Protein AF-A0A8H3CU73-F1 (afdb_monomer_lite)

Secondary structure (DSSP, 8-state):
-PPPPTTHHHHHHTT--TT--TT---HHHHHHHHHHHTS----TTTGGGSHHHHHHHHS---HHHHHHHHHHHHHHHHHHHHHHHHHHHHHHHHHHHHHHHHTTSS-GGGGG-TTTT--BBTTB----TTS-HHHHHHTBTT--EEE--S-TTS---EE-TT-SS-SSSGGG-TT-GGGS--GGGEEE-HHHHHHHHHHHHHTT-TTBBHHHHHHT-S-EEETT-SS--EE-HHHHHHHHHHHHHHHHHHHHH-GGG--S-------TT-TT--SS---SEEEPPHHHHHHHHHHHHH---PEE-HHHHHTT---EESSHHHHHHHHHH-

pLDDT: mean 82.01, std 14.04, range [36.78, 97.69]

Foldseek 3Di:
DQPQQLCQVVCVLLVHHLPDDPPDPDPLSVLSNVQSQLQDFAAPVGVCPPVLNVVVVVDPDDPVVVVVSCVVCVVVRVVVRVVVSVVLLCLQVVVVVVVCCVVVVDPPVCVPPVVQLQADAPNHRPPSVSHDSSNLNQQFQLQKKWFDDPDPPDPGDIDGPPNQQRSPPPPPDDDDPSRHRDSVRIDGPVLLSLLSQLQCVLAVNPNYGLSNQQSLPFFKWFLLDPLTGTDGSSRLSVVLVVLVVLLVVCVVVCVVVPDPPPDDFDRSQDSPDDPPVGGRMDGHDPVVNVVSVVVVVVDQPWDWDSVCVRRSNIDTDSDPVVVVVVVVVD

Sequence (330 aa):
MIKAHPLASLVEALGFNPELRGTDSNEVSQHVVKFLENCPFPDVQTVPKWPWIADTIETEVTLQEIDNLFCANLVDIDDRAFHWRCDIEKQLLIPILSERTQSNELDPDDLNSEVIFKLTVKGSAPPLKTIGPLTRFLLRADTIFRQIREDPKINEEFVYYPYLTSTFGSYYWVDDELLKVTPSSYHRHELAEKVSRALLKGIEMVGASHLELAVMGDVFVCGRCRLQKVKSWQGMVQHYLDEIRSWSVSLLVYPRFKTLHPTGYYNAHSITCSIDNSPLTRVATDQEVTEMNMESVQLDNPISCIPCKNYARMYVSTNMEAMECHLERA

Organism: NCBI:txid456999

Structure (mmCIF, N/CA/C/O backbone):
data_AF-A0A8H3CU73-F1
#
_entry.id   AF-A0A8H3CU73-F1
#
loop_
_atom_site.group_PDB
_atom_site.id
_atom_site.type_symbol
_atom_site.label_atom_id
_atom_site.label_alt_id
_atom_site.label_comp_id
_atom_site.label_asym_id
_atom_site.label_entity_id
_atom_site.label_seq_id
_atom_site.pdbx_PDB_ins_code
_atom_site.Cartn_x
_atom_site.Cartn_y
_atom_site.Cartn_z
_atom_site.occupancy
_atom_site.B_iso_or_equiv
_atom_site.auth_seq_id
_atom_site.auth_comp_id
_atom_site.auth_asym_id
_atom_site.auth_atom_id
_atom_site.pdbx_PDB_model_num
ATOM 1 N N . MET A 1 1 ? -26.665 -4.804 15.199 1.00 36.78 1 MET A N 1
ATOM 2 C CA . MET A 1 1 ? -26.373 -4.885 13.753 1.00 36.78 1 MET A CA 1
ATOM 3 C C . MET A 1 1 ? -24.962 -4.351 13.598 1.00 36.78 1 MET A C 1
ATOM 5 O O . MET A 1 1 ? -24.776 -3.159 13.789 1.00 36.78 1 MET A O 1
ATOM 9 N N . ILE A 1 2 ? -23.970 -5.231 13.442 1.00 41.66 2 ILE A N 1
ATOM 10 C CA . ILE A 1 2 ? -22.565 -4.820 13.294 1.00 41.66 2 ILE A CA 1
ATOM 11 C C . ILE A 1 2 ? -22.509 -3.948 12.036 1.00 41.66 2 ILE A C 1
ATOM 13 O O . ILE A 1 2 ? -22.977 -4.381 10.981 1.00 41.66 2 ILE A O 1
ATOM 17 N N . LYS A 1 3 ? -22.055 -2.695 12.153 1.00 56.28 3 LYS A N 1
ATOM 18 C CA . LYS A 1 3 ? -21.837 -1.859 10.967 1.00 56.28 3 LYS A CA 1
ATOM 19 C C . LYS A 1 3 ? -20.858 -2.581 10.044 1.00 56.28 3 LYS A C 1
ATOM 21 O O . LYS A 1 3 ? -19.914 -3.213 10.511 1.00 56.28 3 LYS A O 1
ATOM 26 N N . ALA A 1 4 ? -21.089 -2.472 8.738 1.00 75.44 4 ALA A N 1
ATOM 27 C CA . ALA A 1 4 ? -20.158 -2.972 7.737 1.00 75.44 4 ALA A CA 1
ATOM 28 C C . ALA A 1 4 ? -18.739 -2.461 8.040 1.00 75.44 4 ALA A C 1
ATOM 30 O O . ALA A 1 4 ? -18.561 -1.301 8.424 1.00 75.44 4 ALA A O 1
ATOM 31 N N . HIS A 1 5 ? -17.749 -3.341 7.890 1.00 86.75 5 HIS A N 1
ATOM 32 C CA . HIS A 1 5 ? -16.342 -3.041 8.128 1.00 86.75 5 HIS A CA 1
ATOM 33 C C . HIS A 1 5 ? -15.931 -1.710 7.450 1.00 86.75 5 HIS A C 1
ATOM 35 O O . HIS A 1 5 ? -16.362 -1.459 6.322 1.00 86.75 5 HIS A O 1
ATOM 41 N N . PRO A 1 6 ? -15.078 -0.857 8.060 1.00 88.06 6 PRO A N 1
ATOM 42 C CA . PRO A 1 6 ? -14.747 0.474 7.521 1.00 88.06 6 PRO A CA 1
ATOM 43 C C . PRO A 1 6 ? -14.219 0.458 6.081 1.00 88.06 6 PRO A C 1
ATOM 45 O O . PRO A 1 6 ? -14.417 1.401 5.319 1.00 88.06 6 PRO A O 1
ATOM 48 N N . LEU A 1 7 ? -13.557 -0.638 5.708 1.00 91.31 7 LEU A N 1
ATOM 49 C CA . LEU A 1 7 ? -12.980 -0.860 4.382 1.00 91.31 7 LEU A CA 1
ATOM 50 C C . LEU A 1 7 ? -13.821 -1.798 3.492 1.00 91.31 7 LEU A C 1
ATOM 52 O O . LEU A 1 7 ? -13.379 -2.148 2.398 1.00 91.31 7 LEU A O 1
ATOM 56 N N . ALA A 1 8 ? -15.023 -2.199 3.927 1.00 90.12 8 ALA A N 1
ATOM 57 C CA . ALA A 1 8 ? -15.887 -3.141 3.205 1.00 90.12 8 ALA A CA 1
ATOM 58 C C . ALA A 1 8 ? -16.187 -2.678 1.776 1.00 90.12 8 ALA A C 1
ATOM 60 O O . ALA A 1 8 ? -16.057 -3.462 0.843 1.00 90.12 8 ALA A O 1
ATOM 61 N N . SER A 1 9 ? -16.485 -1.391 1.576 1.00 90.56 9 SER A N 1
ATOM 62 C CA . SER A 1 9 ? -16.839 -0.876 0.248 1.00 90.56 9 SER A CA 1
ATOM 63 C C . SER A 1 9 ? -15.711 -1.008 -0.781 1.00 90.56 9 SER A C 1
ATOM 65 O O . SER A 1 9 ? -15.982 -1.068 -1.976 1.00 90.56 9 SER A O 1
ATOM 67 N N . LEU A 1 10 ? -14.440 -1.017 -0.348 1.00 92.06 10 LEU A N 1
ATOM 68 C CA . LEU A 1 10 ? -13.308 -1.263 -1.250 1.00 92.06 10 LEU A CA 1
ATOM 69 C C . LEU A 1 10 ? -13.265 -2.738 -1.669 1.00 92.06 10 LEU A C 1
ATOM 71 O O . LEU A 1 10 ? -13.098 -3.041 -2.847 1.00 92.06 10 LEU A O 1
ATOM 75 N N . VAL A 1 11 ? -13.447 -3.643 -0.708 1.00 91.88 11 VAL A N 1
ATOM 76 C CA . VAL A 1 11 ? -13.482 -5.093 -0.938 1.00 91.88 11 VAL A CA 1
ATOM 77 C C . VAL A 1 11 ? -14.652 -5.476 -1.852 1.00 91.88 11 VAL A C 1
ATOM 79 O O . VAL A 1 11 ? -14.464 -6.195 -2.833 1.00 91.88 11 VAL A O 1
ATOM 82 N N . GLU A 1 12 ? -15.830 -4.905 -1.607 1.00 91.19 12 GLU A N 1
ATOM 83 C CA . GLU A 1 12 ? -17.014 -5.059 -2.458 1.00 91.19 12 GLU A CA 1
ATOM 84 C C . GLU A 1 12 ? -16.775 -4.520 -3.874 1.00 91.19 12 GLU A C 1
ATOM 86 O O . GLU A 1 12 ? -17.123 -5.180 -4.853 1.00 91.19 12 GLU A O 1
ATOM 91 N N . ALA A 1 13 ? -16.129 -3.355 -4.015 1.00 90.94 13 ALA A N 1
ATOM 92 C CA . ALA A 1 13 ? -15.785 -2.797 -5.325 1.00 90.94 13 ALA A CA 1
ATOM 93 C C . ALA A 1 13 ? -14.803 -3.690 -6.109 1.00 90.94 13 ALA A C 1
ATOM 95 O O . ALA A 1 13 ? -14.848 -3.750 -7.342 1.00 90.94 13 ALA A O 1
ATOM 96 N N . LEU A 1 14 ? -13.947 -4.431 -5.404 1.00 90.94 14 LEU A N 1
ATOM 97 C CA . LEU A 1 14 ? -13.082 -5.454 -5.990 1.00 90.94 14 LEU A CA 1
ATOM 98 C C . LEU A 1 14 ? -13.831 -6.756 -6.329 1.00 90.94 14 LEU A C 1
ATOM 100 O O . LEU A 1 14 ? -13.301 -7.581 -7.072 1.00 90.94 14 LEU A O 1
ATOM 104 N N . GLY A 1 15 ? -15.093 -6.897 -5.919 1.00 90.50 15 GLY A N 1
ATOM 105 C CA . GLY A 1 15 ? -15.945 -8.056 -6.196 1.00 90.50 15 GLY A CA 1
ATOM 106 C C . GLY A 1 15 ? -15.822 -9.181 -5.169 1.00 90.50 15 GLY A C 1
ATOM 107 O O . GLY A 1 15 ? -16.233 -10.302 -5.458 1.00 90.50 15 GLY A O 1
ATOM 108 N N . PHE A 1 16 ? -15.257 -8.901 -3.995 1.00 89.62 16 PHE A N 1
ATOM 109 C CA . PHE A 1 16 ? -15.131 -9.863 -2.902 1.00 89.62 16 PHE A CA 1
ATOM 110 C C . PHE A 1 16 ? -16.219 -9.647 -1.849 1.00 89.62 16 PHE A C 1
ATOM 112 O O . PHE A 1 16 ? -16.754 -8.548 -1.698 1.00 89.62 16 PHE A O 1
ATOM 119 N N . ASN A 1 17 ? -16.529 -10.702 -1.093 1.00 85.12 17 ASN A N 1
ATOM 120 C CA . ASN A 1 17 ? -17.424 -10.609 0.054 1.00 85.12 17 ASN A CA 1
ATOM 121 C C . ASN A 1 17 ? -16.646 -10.055 1.273 1.00 85.12 17 ASN A C 1
ATOM 123 O O . ASN A 1 17 ? -15.627 -10.633 1.647 1.00 85.12 17 ASN A O 1
ATOM 127 N N . PRO A 1 18 ? -17.082 -8.962 1.921 1.00 77.50 18 PRO A N 1
ATOM 128 C CA . PRO A 1 18 ? -16.419 -8.448 3.122 1.00 77.50 18 PRO A CA 1
ATOM 129 C C . PRO A 1 18 ? -16.562 -9.366 4.350 1.00 77.50 18 PRO A C 1
ATOM 131 O O . PRO A 1 18 ? -15.846 -9.177 5.327 1.00 77.50 18 PRO A O 1
ATOM 134 N N . GLU A 1 19 ? -17.455 -10.359 4.314 1.00 79.56 19 GLU A N 1
ATOM 135 C CA . GLU A 1 19 ? -17.648 -11.358 5.377 1.00 79.56 19 GLU A CA 1
ATOM 136 C C . GLU A 1 19 ? -16.780 -12.621 5.201 1.00 79.56 19 GLU A C 1
ATOM 138 O O . GLU A 1 19 ? -16.999 -13.625 5.887 1.00 79.56 19 GLU A O 1
ATOM 143 N N . LEU A 1 20 ? -15.812 -12.602 4.275 1.00 76.69 20 LEU A N 1
ATOM 144 C CA . LEU A 1 20 ? -14.866 -13.703 4.080 1.00 76.69 20 LEU A CA 1
ATOM 145 C C . LEU A 1 20 ? -14.160 -14.053 5.398 1.00 76.69 20 LEU A C 1
ATOM 147 O O . LEU A 1 20 ? -13.646 -13.184 6.101 1.00 76.69 20 LEU A O 1
ATOM 151 N N . ARG A 1 21 ? -14.120 -15.348 5.722 1.00 70.12 21 ARG A N 1
ATOM 152 C CA . ARG A 1 21 ? -13.393 -15.885 6.880 1.00 70.12 21 ARG A CA 1
ATOM 153 C C . ARG A 1 21 ? -12.146 -16.620 6.403 1.00 70.12 21 ARG A C 1
ATOM 155 O O . ARG A 1 21 ? -12.151 -17.202 5.322 1.00 70.12 21 ARG A O 1
ATOM 162 N N . GLY A 1 22 ? -11.103 -16.656 7.234 1.00 61.97 22 GLY A N 1
ATOM 163 C CA . GLY A 1 22 ? -9.791 -17.250 6.924 1.00 61.97 22 GLY A CA 1
ATOM 164 C C . GLY A 1 22 ? -9.758 -18.758 6.618 1.00 61.97 22 GLY A C 1
ATOM 165 O O . GLY A 1 22 ? -8.681 -19.339 6.573 1.00 61.97 22 GLY A O 1
ATOM 166 N N . THR A 1 23 ? -10.904 -19.414 6.421 1.00 62.00 23 THR A N 1
ATOM 167 C CA . THR A 1 23 ? -10.996 -20.819 5.992 1.00 62.00 23 THR A CA 1
ATOM 168 C C . THR A 1 23 ? -10.912 -21.000 4.475 1.00 62.00 23 THR A C 1
ATOM 170 O O . THR A 1 23 ? -10.800 -22.133 4.012 1.00 62.00 23 THR A O 1
ATOM 173 N N . ASP A 1 24 ? -10.965 -19.916 3.698 1.00 60.94 24 ASP A N 1
ATOM 174 C CA . ASP A 1 24 ? -10.839 -19.980 2.243 1.00 60.94 24 ASP A CA 1
ATOM 175 C C . ASP A 1 24 ? -9.389 -20.256 1.821 1.00 60.94 24 ASP A C 1
ATOM 177 O O . ASP A 1 24 ? -8.457 -19.539 2.184 1.00 60.94 24 ASP A O 1
ATOM 181 N N . SER A 1 25 ? -9.194 -21.303 1.016 1.00 62.97 25 SER A N 1
ATOM 182 C CA . SER A 1 25 ? -7.866 -21.778 0.604 1.00 62.97 25 SER A CA 1
ATOM 183 C C . SER A 1 25 ? -7.237 -20.988 -0.550 1.00 62.97 25 SER A C 1
ATOM 185 O O . SER A 1 25 ? -6.127 -21.313 -0.960 1.00 62.97 25 SER A O 1
ATOM 187 N N . ASN A 1 26 ? -7.936 -20.006 -1.126 1.00 82.88 26 ASN A N 1
ATOM 188 C CA . ASN A 1 26 ? -7.417 -19.211 -2.239 1.00 82.88 26 ASN A CA 1
ATOM 189 C C . ASN A 1 26 ? -6.528 -18.071 -1.713 1.00 82.88 26 ASN A C 1
ATOM 191 O O . ASN A 1 26 ? -6.987 -17.262 -0.906 1.00 82.88 26 ASN A O 1
ATOM 195 N N . GLU A 1 27 ? -5.293 -17.969 -2.209 1.00 82.62 27 GLU A N 1
ATOM 196 C CA . GLU A 1 27 ? -4.331 -16.905 -1.873 1.00 82.62 27 GLU A CA 1
ATOM 197 C C . GLU A 1 27 ? -4.932 -15.499 -2.037 1.00 82.62 27 GLU A C 1
ATOM 199 O O . GLU A 1 27 ? -4.732 -14.618 -1.201 1.00 82.62 27 GLU A O 1
ATOM 204 N N . VAL A 1 28 ? -5.763 -15.299 -3.065 1.00 84.81 28 VAL A N 1
ATOM 205 C CA . VAL A 1 28 ? -6.439 -14.016 -3.308 1.00 84.81 28 VAL A CA 1
ATOM 206 C C . VAL A 1 28 ? -7.397 -13.658 -2.166 1.00 84.81 28 VAL A C 1
ATOM 208 O O . VAL A 1 28 ? -7.407 -12.520 -1.690 1.00 84.81 28 VAL A O 1
ATOM 211 N N . SER A 1 29 ? -8.171 -14.631 -1.675 1.00 85.38 29 SER A N 1
ATOM 212 C CA . SER A 1 29 ? -9.059 -14.435 -0.523 1.00 85.38 29 SER A CA 1
ATOM 213 C C . SER A 1 29 ? -8.262 -14.151 0.750 1.00 85.38 29 SER A C 1
ATOM 215 O O . SER A 1 29 ? -8.688 -13.333 1.562 1.00 85.38 29 SER A O 1
ATOM 217 N N . GLN A 1 30 ? -7.082 -14.757 0.912 1.00 86.31 30 GLN A N 1
ATOM 218 C CA . GLN A 1 30 ? -6.214 -14.506 2.066 1.00 86.31 30 GLN A CA 1
ATOM 219 C C . GLN A 1 30 ? -5.690 -13.069 2.096 1.00 86.31 30 GLN A C 1
ATOM 221 O O . GLN A 1 30 ? -5.653 -12.468 3.168 1.00 86.31 30 GLN A O 1
ATOM 226 N N . HIS A 1 31 ? -5.347 -12.480 0.945 1.00 88.50 31 HIS A N 1
ATOM 227 C CA . HIS A 1 31 ? -4.983 -11.060 0.881 1.00 88.50 31 HIS A CA 1
ATOM 228 C C . HIS A 1 31 ? -6.123 -10.152 1.349 1.00 88.50 31 HIS A C 1
ATOM 230 O O . HIS A 1 31 ? -5.883 -9.208 2.099 1.00 88.50 31 HIS A O 1
ATOM 236 N N . VAL A 1 32 ? -7.362 -10.455 0.954 1.00 90.69 32 VAL A N 1
ATOM 237 C CA . VAL A 1 32 ? -8.552 -9.697 1.368 1.00 90.69 32 VAL A CA 1
ATOM 238 C C . VAL A 1 32 ? -8.827 -9.855 2.864 1.00 90.69 32 VAL A C 1
ATOM 240 O O . VAL A 1 32 ? -9.038 -8.857 3.549 1.00 90.69 32 VAL A O 1
ATOM 243 N N . VAL A 1 33 ? -8.785 -11.085 3.383 1.00 88.00 33 VAL A N 1
ATOM 244 C CA . VAL A 1 33 ? -8.978 -11.359 4.816 1.00 88.00 33 VAL A CA 1
ATOM 245 C C . VAL A 1 33 ? -7.913 -10.636 5.633 1.00 88.00 33 VAL A C 1
ATOM 247 O O . VAL A 1 33 ? -8.252 -9.847 6.511 1.00 88.00 33 VAL A O 1
ATOM 250 N N . LYS A 1 34 ? -6.633 -10.795 5.274 1.00 88.31 34 LYS A N 1
ATOM 251 C CA . LYS A 1 34 ? -5.521 -10.119 5.949 1.00 88.31 34 LYS A CA 1
ATOM 252 C C . LYS A 1 34 ? -5.681 -8.599 5.901 1.00 88.31 34 LYS A C 1
ATOM 254 O O . LYS A 1 34 ? -5.426 -7.929 6.896 1.00 88.31 34 LYS A O 1
ATOM 259 N N . PHE A 1 35 ? -6.110 -8.039 4.773 1.00 90.62 35 PHE A N 1
ATOM 260 C CA . PHE A 1 35 ? -6.360 -6.605 4.637 1.00 90.62 35 PHE A CA 1
ATOM 261 C C . PHE A 1 35 ? -7.442 -6.098 5.600 1.00 90.62 35 PHE A C 1
ATOM 263 O O . PHE A 1 35 ? -7.262 -5.054 6.227 1.00 90.62 35 PHE A O 1
ATOM 270 N N . LEU A 1 36 ? -8.551 -6.832 5.730 1.00 89.12 36 LEU A N 1
ATOM 271 C CA . LEU A 1 36 ? -9.634 -6.494 6.656 1.00 89.12 36 LEU A CA 1
ATOM 272 C C . LEU A 1 36 ? -9.180 -6.643 8.116 1.00 89.12 36 LEU A C 1
ATOM 274 O O . LEU A 1 36 ? -9.365 -5.728 8.910 1.00 89.12 36 LEU A O 1
ATOM 278 N N . GLU A 1 37 ? -8.502 -7.741 8.452 1.00 85.38 37 GLU A N 1
ATOM 279 C CA . GLU A 1 37 ? -7.975 -8.001 9.802 1.00 85.38 37 GLU A CA 1
ATOM 280 C C . GLU A 1 37 ? -6.940 -6.965 10.257 1.00 85.38 37 GLU A C 1
ATOM 282 O O . GLU A 1 37 ? -6.823 -6.689 11.448 1.00 85.38 37 GLU A O 1
ATOM 287 N N . ASN A 1 38 ? -6.200 -6.368 9.319 1.00 85.31 38 ASN A N 1
ATOM 288 C CA . ASN A 1 38 ? -5.216 -5.331 9.622 1.00 85.31 38 ASN A CA 1
ATOM 289 C C . ASN A 1 38 ? -5.822 -3.922 9.684 1.00 85.31 38 ASN A C 1
ATOM 291 O O . ASN A 1 38 ? -5.079 -2.968 9.886 1.00 85.31 38 ASN A O 1
ATOM 295 N N . CYS A 1 39 ? -7.140 -3.748 9.524 1.00 85.75 39 CYS A N 1
ATOM 296 C CA . CYS A 1 39 ? -7.755 -2.436 9.714 1.00 85.75 39 CYS A CA 1
ATOM 297 C C . CYS A 1 39 ? -7.437 -1.911 11.127 1.00 85.75 39 CYS A C 1
ATOM 299 O O . CYS A 1 39 ? -7.750 -2.603 12.099 1.00 85.75 39 CYS A O 1
ATOM 301 N N . PRO A 1 40 ? -6.840 -0.709 11.275 1.00 81.94 40 PRO A N 1
ATOM 302 C CA . PRO A 1 40 ? -6.380 -0.258 12.576 1.00 81.94 40 PRO A CA 1
ATOM 303 C C . PRO A 1 40 ? -7.540 -0.158 13.564 1.00 81.94 40 PRO A C 1
ATOM 305 O O . PRO A 1 40 ? -8.557 0.495 13.287 1.00 81.94 40 PRO A O 1
ATOM 308 N N . PHE A 1 41 ? -7.344 -0.760 14.733 1.00 83.50 41 PHE A N 1
ATOM 309 C CA . PHE A 1 41 ? -8.255 -0.682 15.866 1.00 83.50 41 PHE A CA 1
ATOM 310 C C . PHE A 1 41 ? -7.515 -0.189 17.122 1.00 83.50 41 PHE A C 1
ATOM 312 O O . PHE A 1 41 ? -6.332 -0.491 17.277 1.00 83.50 41 PHE A O 1
ATOM 319 N N . PRO A 1 42 ? -8.172 0.568 18.021 1.00 84.44 42 PRO A N 1
ATOM 320 C CA . PRO A 1 42 ? -7.561 1.006 19.272 1.00 84.44 42 PRO A CA 1
ATOM 321 C C . PRO A 1 42 ? -6.902 -0.150 20.044 1.00 84.44 42 PRO A C 1
ATOM 323 O O . PRO A 1 42 ? -7.511 -1.200 20.248 1.00 84.44 42 PRO A O 1
ATOM 326 N N . ASP A 1 43 ? -5.655 0.052 20.471 1.00 78.62 43 ASP A N 1
ATOM 327 C CA . ASP A 1 43 ? -4.867 -0.966 21.173 1.00 78.62 43 ASP A CA 1
ATOM 328 C C . ASP A 1 43 ? -5.329 -1.202 22.626 1.00 78.62 43 ASP A C 1
ATOM 330 O O . ASP A 1 43 ? -6.130 -0.453 23.198 1.00 78.62 43 ASP A O 1
ATOM 334 N N . VAL A 1 44 ? -4.771 -2.244 23.252 1.00 77.12 44 VAL A N 1
ATOM 335 C CA . VAL A 1 44 ? -5.046 -2.632 24.648 1.00 77.12 44 VAL A CA 1
ATOM 336 C C . VAL A 1 44 ? -4.663 -1.569 25.677 1.00 77.12 44 VAL A C 1
ATOM 338 O O . VAL A 1 44 ? -5.085 -1.670 26.821 1.00 77.12 44 VAL A O 1
ATOM 341 N N . GLN A 1 45 ? -3.891 -0.546 25.309 1.00 80.12 45 GLN A N 1
ATOM 342 C CA . GLN A 1 45 ? -3.567 0.577 26.194 1.00 80.12 45 GLN A CA 1
ATOM 343 C C . GLN A 1 45 ? -4.520 1.762 25.997 1.00 80.12 45 GLN A C 1
ATOM 345 O O . GLN A 1 45 ? -4.599 2.657 26.845 1.00 80.12 45 GLN A O 1
ATOM 350 N N . THR A 1 46 ? -5.215 1.807 24.863 1.00 84.94 46 THR A N 1
ATOM 351 C CA . THR A 1 46 ? -6.137 2.875 24.480 1.00 84.94 46 THR A CA 1
ATOM 352 C C . THR A 1 46 ? -7.560 2.548 24.908 1.00 84.94 46 THR A C 1
ATOM 354 O O . THR A 1 46 ? -8.220 3.399 25.500 1.00 84.94 46 THR A O 1
ATOM 357 N N . VAL A 1 47 ? -8.016 1.318 24.656 1.00 87.56 47 VAL A N 1
ATOM 358 C CA . VAL A 1 47 ? -9.383 0.865 24.965 1.00 87.56 47 VAL A CA 1
ATOM 359 C C . VAL A 1 47 ? -9.726 0.995 26.462 1.00 87.56 47 VAL A C 1
ATOM 361 O O . VAL A 1 47 ? -10.768 1.573 26.764 1.00 87.56 47 VAL A O 1
ATOM 364 N N . PRO A 1 48 ? -8.861 0.601 27.423 1.00 88.12 48 PRO A N 1
ATOM 365 C CA . PRO A 1 48 ? -9.148 0.761 28.854 1.00 88.12 48 PRO A CA 1
ATOM 366 C C . PRO A 1 48 ? -9.337 2.202 29.329 1.00 88.12 48 PRO A C 1
ATOM 368 O O . PRO A 1 48 ? -9.852 2.418 30.417 1.00 88.12 48 PRO A O 1
ATOM 371 N N . LYS A 1 49 ? -8.919 3.199 28.541 1.00 89.25 49 LYS A N 1
ATOM 372 C CA . LYS A 1 49 ? -9.092 4.621 28.882 1.00 89.25 49 LYS A CA 1
ATOM 373 C C . LYS A 1 49 ? -10.489 5.138 28.539 1.00 89.25 49 LYS A C 1
ATOM 375 O O . LYS A 1 49 ? -10.781 6.308 28.779 1.00 89.25 49 LYS A O 1
ATOM 380 N N . TRP A 1 50 ? -11.334 4.321 27.913 1.00 91.75 50 TRP A N 1
ATOM 381 C CA . TRP A 1 50 ? -12.709 4.705 27.618 1.00 91.75 50 TRP A CA 1
ATOM 382 C C . TRP A 1 50 ? -13.540 4.656 28.898 1.00 91.75 50 TRP A C 1
ATOM 384 O O . TRP A 1 50 ? -13.442 3.657 29.604 1.00 91.75 50 TRP A O 1
ATOM 394 N N . PRO A 1 51 ? -14.367 5.679 29.196 1.00 90.31 51 PRO A N 1
ATOM 395 C CA . PRO A 1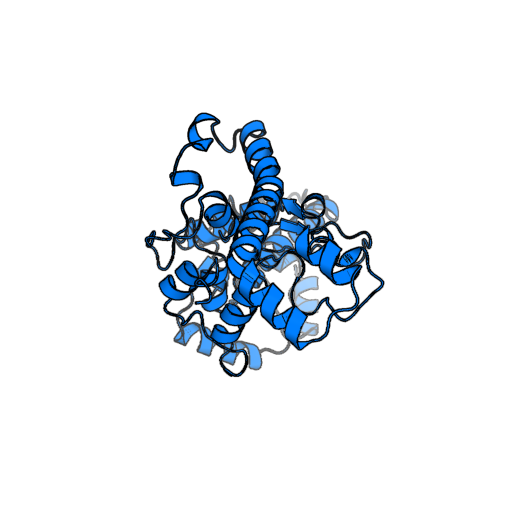 51 ? -14.968 5.838 30.521 1.00 90.31 51 PRO A CA 1
ATOM 396 C C . PRO A 1 51 ? -15.678 4.583 31.037 1.00 90.31 51 PRO A C 1
ATOM 398 O O . PRO A 1 51 ? -15.334 4.077 32.094 1.00 90.31 51 PRO A O 1
ATOM 401 N N . TRP A 1 52 ? -16.580 4.003 30.240 1.00 88.25 52 TRP A N 1
ATOM 402 C CA . TRP A 1 52 ? -17.332 2.823 30.666 1.00 88.25 52 TRP A CA 1
ATOM 403 C C . TRP A 1 52 ? -16.458 1.564 30.782 1.00 88.25 52 TRP A C 1
ATOM 405 O O . TRP A 1 52 ? -16.766 0.694 31.589 1.00 88.25 52 TRP A O 1
ATOM 415 N N . ILE A 1 53 ? -15.364 1.453 30.017 1.00 89.69 53 ILE A N 1
ATOM 416 C CA . ILE A 1 53 ? -14.416 0.334 30.141 1.00 89.69 53 ILE A CA 1
ATOM 417 C C . ILE A 1 53 ? -13.573 0.501 31.401 1.00 89.69 53 ILE A C 1
ATOM 419 O O . ILE A 1 53 ? -13.402 -0.469 32.130 1.00 89.69 53 ILE A O 1
ATOM 423 N N . ALA A 1 54 ? -13.090 1.714 31.676 1.00 90.06 54 ALA A N 1
ATOM 424 C CA . ALA A 1 54 ? -12.361 2.032 32.900 1.00 90.06 54 ALA A CA 1
ATOM 425 C C . ALA A 1 54 ? -13.207 1.692 34.136 1.00 90.06 54 ALA A C 1
ATOM 427 O O . ALA A 1 54 ? -12.765 0.918 34.983 1.00 90.06 54 ALA A O 1
ATOM 428 N N . ASP A 1 55 ? -14.461 2.154 34.162 1.00 88.69 55 ASP A N 1
ATOM 429 C CA . ASP A 1 55 ? -15.412 1.862 35.240 1.00 88.69 55 ASP A CA 1
ATOM 430 C C . ASP A 1 55 ? -15.653 0.347 35.390 1.00 88.69 55 ASP A C 1
ATOM 432 O O . ASP A 1 55 ? -15.738 -0.177 36.501 1.00 88.69 55 ASP A O 1
ATOM 436 N N . THR A 1 56 ? -15.733 -0.382 34.270 1.00 88.81 56 THR A N 1
ATOM 437 C CA . THR A 1 56 ? -15.927 -1.843 34.261 1.00 88.81 56 THR A CA 1
ATOM 438 C C . THR A 1 56 ? -14.694 -2.594 34.771 1.00 88.81 56 THR A C 1
ATOM 440 O O . THR A 1 56 ? -14.835 -3.607 35.443 1.00 88.81 56 THR A O 1
ATOM 443 N N . ILE A 1 57 ? -13.480 -2.119 34.477 1.00 87.00 57 ILE A N 1
ATOM 444 C CA . ILE A 1 57 ? -12.228 -2.727 34.963 1.00 87.00 57 ILE A CA 1
ATOM 445 C C . ILE A 1 57 ? -12.079 -2.538 36.478 1.00 87.00 57 ILE A C 1
ATOM 447 O O . ILE A 1 57 ? -11.540 -3.411 37.158 1.00 87.00 57 ILE A O 1
ATOM 451 N N . GLU A 1 58 ? -12.550 -1.410 37.009 1.00 87.62 58 GLU A N 1
ATOM 452 C CA . GLU A 1 58 ? -12.492 -1.091 38.439 1.00 87.62 58 GLU A CA 1
ATOM 453 C C . GLU A 1 58 ? -13.602 -1.767 39.263 1.00 87.62 58 GLU A C 1
ATOM 455 O O . GLU A 1 58 ? -13.540 -1.773 40.495 1.00 87.62 58 GLU A O 1
ATOM 460 N N . THR A 1 59 ? -14.608 -2.356 38.611 1.00 88.12 59 THR A N 1
ATOM 461 C CA . THR A 1 59 ? -15.752 -2.998 39.267 1.00 88.12 59 THR A CA 1
ATOM 462 C C . THR A 1 59 ? -15.728 -4.515 39.097 1.00 88.12 59 THR A C 1
ATOM 464 O O . THR A 1 59 ? -15.410 -5.052 38.040 1.00 88.12 59 THR A O 1
ATOM 467 N N . GLU A 1 60 ? -16.089 -5.248 40.153 1.00 86.00 60 GLU A N 1
ATOM 468 C CA . GLU A 1 60 ? -16.315 -6.690 40.038 1.00 86.00 60 GLU A CA 1
ATOM 469 C C . GLU A 1 60 ? -17.621 -6.934 39.273 1.00 86.00 60 GLU A C 1
ATOM 471 O O . GLU A 1 60 ? -18.712 -6.863 39.837 1.00 86.00 60 GLU A O 1
ATOM 476 N N . VAL A 1 61 ? -17.503 -7.207 37.975 1.00 88.38 61 VAL A N 1
ATOM 477 C CA . VAL A 1 61 ? -18.622 -7.554 37.093 1.00 88.38 61 VAL A CA 1
ATOM 478 C C . VAL A 1 61 ? -18.523 -9.004 36.627 1.00 88.38 61 VAL A C 1
ATOM 480 O O . VAL A 1 61 ? -17.444 -9.555 36.399 1.00 88.38 61 VAL A O 1
ATOM 483 N N . THR A 1 62 ? -19.670 -9.651 36.463 1.00 91.50 62 THR A N 1
ATOM 484 C CA . THR A 1 62 ? -19.763 -10.986 35.867 1.00 91.50 62 THR A CA 1
ATOM 485 C C . THR A 1 62 ? -19.583 -10.927 34.347 1.00 91.50 62 THR A C 1
ATOM 487 O O . THR A 1 62 ? -19.837 -9.908 33.707 1.00 91.50 62 THR A O 1
ATOM 490 N N . LEU A 1 63 ? -19.222 -12.055 33.724 1.00 87.94 63 LEU A N 1
ATOM 491 C CA . LEU A 1 63 ? -19.104 -12.143 32.259 1.00 87.94 63 LEU A CA 1
ATOM 492 C C . LEU A 1 63 ? -20.399 -11.753 31.526 1.00 87.94 63 LEU A C 1
ATOM 494 O O . LEU A 1 63 ? -20.346 -11.147 30.461 1.00 87.94 63 LEU A O 1
ATOM 498 N N . GLN A 1 64 ? -21.562 -12.072 32.102 1.00 91.31 64 GLN A N 1
ATOM 499 C CA . GLN A 1 64 ? -22.855 -11.713 31.518 1.00 91.31 64 GLN A CA 1
ATOM 500 C C . GLN A 1 64 ? -23.115 -10.202 31.581 1.00 91.31 64 GLN A C 1
ATOM 502 O O . GLN A 1 64 ? -23.699 -9.635 30.659 1.00 91.31 64 GLN A O 1
ATOM 507 N N . GLU A 1 65 ? -22.690 -9.543 32.661 1.00 90.06 65 GLU A N 1
ATOM 508 C CA . GLU A 1 65 ? -22.788 -8.087 32.798 1.00 90.06 65 GLU A CA 1
ATOM 509 C C . GLU A 1 65 ? -21.848 -7.377 31.823 1.00 90.06 65 GLU A C 1
ATOM 511 O O . GLU A 1 65 ? -22.269 -6.406 31.198 1.00 90.06 65 GLU A O 1
ATOM 516 N N . ILE A 1 66 ? -20.636 -7.903 31.610 1.00 88.00 66 ILE A N 1
ATOM 517 C CA . ILE A 1 66 ? -19.708 -7.402 30.584 1.00 88.00 66 ILE A CA 1
ATOM 518 C C . ILE A 1 66 ? -20.344 -7.474 29.192 1.00 88.00 66 ILE A C 1
ATOM 520 O O . ILE A 1 66 ? -20.302 -6.492 28.455 1.00 88.00 66 ILE A O 1
ATOM 524 N N . ASP A 1 67 ? -20.960 -8.603 28.832 1.00 89.06 67 ASP A N 1
ATOM 525 C CA . ASP A 1 67 ? -21.587 -8.775 27.513 1.00 89.06 67 ASP A CA 1
ATOM 526 C C . ASP A 1 67 ? -22.747 -7.786 27.303 1.00 89.06 67 ASP A C 1
ATOM 528 O O . ASP A 1 67 ? -22.856 -7.127 26.264 1.00 89.06 67 ASP A O 1
ATOM 532 N N . ASN A 1 68 ? -23.565 -7.587 28.343 1.00 90.62 68 ASN A N 1
ATOM 533 C CA . ASN A 1 68 ? -24.638 -6.594 28.336 1.00 90.62 68 ASN A CA 1
ATOM 534 C C . ASN A 1 68 ? -24.094 -5.162 28.195 1.00 90.62 68 ASN A C 1
ATOM 536 O O . ASN A 1 68 ? -24.644 -4.377 27.419 1.00 90.62 68 ASN A O 1
ATOM 540 N N . LEU A 1 69 ? -23.018 -4.821 28.911 1.00 89.81 69 LEU A N 1
ATOM 541 C CA . LEU A 1 69 ? -22.358 -3.516 28.824 1.00 89.81 69 LEU A CA 1
ATOM 542 C C . LEU A 1 69 ? -21.764 -3.282 27.434 1.00 89.81 69 LEU A C 1
ATOM 544 O O . LEU A 1 69 ? -21.949 -2.205 26.868 1.00 89.81 69 LEU A O 1
ATOM 548 N N . PHE A 1 70 ? -21.111 -4.286 26.851 1.00 88.44 70 PHE A N 1
ATOM 549 C CA . PHE A 1 70 ? -20.550 -4.195 25.506 1.00 88.44 70 PHE A CA 1
ATOM 550 C C . PHE A 1 70 ? -21.654 -3.960 24.472 1.00 88.44 70 PHE A C 1
ATOM 552 O O . PHE A 1 70 ? -21.578 -3.017 23.684 1.00 88.44 70 PHE A O 1
ATOM 559 N N . CYS A 1 71 ? -22.731 -4.752 24.532 1.00 89.69 71 CYS A N 1
ATOM 560 C CA . CYS A 1 71 ? -23.899 -4.594 23.667 1.00 89.69 71 CYS A CA 1
ATOM 561 C C . CYS A 1 71 ? -24.553 -3.211 23.810 1.00 89.69 71 CYS A C 1
ATOM 563 O O . CYS A 1 71 ? -24.930 -2.603 22.805 1.00 89.69 71 CYS A O 1
ATOM 565 N N . ALA A 1 72 ? -24.666 -2.700 25.040 1.00 91.56 72 ALA A N 1
ATOM 566 C CA . ALA A 1 72 ? -25.239 -1.385 25.320 1.00 91.56 72 ALA A CA 1
ATOM 567 C C . ALA A 1 72 ? -24.371 -0.227 24.794 1.00 91.56 72 ALA A C 1
ATOM 569 O O . ALA A 1 72 ? -24.912 0.815 24.426 1.00 91.56 72 ALA A O 1
ATOM 570 N N . ASN A 1 73 ? -23.049 -0.414 24.716 1.00 91.19 73 ASN A N 1
ATOM 571 C CA . ASN A 1 73 ? -22.089 0.619 24.318 1.00 91.19 73 ASN A CA 1
ATOM 572 C C . ASN A 1 73 ? -21.550 0.468 22.883 1.00 91.19 73 ASN A C 1
ATOM 574 O O . ASN A 1 73 ? -20.676 1.236 22.489 1.00 91.19 73 ASN A O 1
ATOM 578 N N . LEU A 1 74 ? -22.081 -0.449 22.059 1.00 89.06 74 LEU A N 1
ATOM 579 C CA . LEU A 1 74 ? -21.612 -0.673 20.676 1.00 89.06 74 LEU A CA 1
ATOM 580 C C . LEU A 1 74 ? -21.507 0.610 19.837 1.00 89.06 74 LEU A C 1
ATOM 582 O O . LEU A 1 74 ? -20.557 0.779 19.079 1.00 89.06 74 LEU A O 1
ATOM 586 N N . VAL A 1 75 ? -22.468 1.526 19.976 1.00 89.88 75 VAL A N 1
ATOM 587 C CA . VAL A 1 75 ? -22.463 2.792 19.227 1.00 89.88 75 VAL A CA 1
ATOM 588 C C . VAL A 1 75 ? -21.308 3.701 19.663 1.00 89.88 75 VAL A C 1
ATOM 590 O O . VAL A 1 75 ? -20.673 4.309 18.807 1.00 89.88 75 VAL A O 1
ATOM 593 N N . ASP A 1 76 ? -21.023 3.772 20.966 1.00 90.81 76 ASP A N 1
ATOM 594 C CA . ASP A 1 76 ? -19.906 4.551 21.520 1.00 90.81 76 ASP A CA 1
ATOM 595 C C . ASP A 1 76 ? -18.554 3.919 21.144 1.00 90.81 76 ASP A C 1
ATOM 597 O O . ASP A 1 76 ? -17.631 4.637 20.765 1.00 90.81 76 ASP A O 1
ATOM 601 N N . ILE A 1 77 ? -18.456 2.583 21.144 1.00 89.50 77 ILE A N 1
ATOM 602 C CA . ILE A 1 77 ? -17.274 1.847 20.660 1.00 89.50 77 ILE A CA 1
ATOM 603 C C . ILE A 1 77 ? -16.973 2.204 19.205 1.00 89.50 77 ILE A C 1
ATOM 605 O O . ILE A 1 77 ? -15.840 2.565 18.880 1.00 89.50 77 ILE A O 1
ATOM 609 N N . ASP A 1 78 ? -17.983 2.119 18.337 1.00 87.50 78 ASP A N 1
ATOM 610 C CA . ASP A 1 78 ? -17.843 2.424 16.913 1.00 87.50 78 ASP A CA 1
ATOM 611 C C . ASP A 1 78 ? -17.397 3.875 16.691 1.00 87.50 78 ASP A C 1
ATOM 613 O O . ASP A 1 78 ? -16.516 4.135 15.867 1.00 87.50 78 ASP A O 1
ATOM 617 N N . ASP A 1 79 ? -17.999 4.818 17.420 1.00 90.62 79 ASP A N 1
ATOM 618 C CA . ASP A 1 79 ? -17.699 6.247 17.315 1.00 90.62 79 ASP A CA 1
ATOM 619 C C . ASP A 1 79 ? -16.269 6.563 17.780 1.00 90.62 79 ASP A C 1
ATOM 621 O O . ASP A 1 79 ? -15.491 7.199 17.062 1.00 90.62 79 ASP A O 1
ATOM 625 N N . ARG A 1 80 ? -15.856 6.019 18.932 1.00 91.88 80 ARG A N 1
ATOM 626 C CA . ARG A 1 80 ? -14.487 6.173 19.448 1.00 91.88 80 ARG A CA 1
ATOM 627 C C . ARG A 1 80 ? -13.453 5.525 18.541 1.00 91.88 80 ARG A C 1
ATOM 629 O O . ARG A 1 80 ? -12.417 6.135 18.279 1.00 91.88 80 ARG A O 1
ATOM 636 N N . ALA A 1 81 ? -13.719 4.319 18.042 1.00 89.25 81 ALA A N 1
ATOM 637 C CA . ALA A 1 81 ? -12.830 3.640 17.105 1.00 89.25 81 ALA A CA 1
ATOM 638 C C . ALA A 1 81 ? -12.708 4.418 15.785 1.00 89.25 81 ALA A C 1
ATOM 640 O O . ALA A 1 81 ? -11.612 4.534 15.232 1.00 89.25 81 ALA A O 1
ATOM 641 N N . PHE A 1 82 ? -13.810 4.996 15.295 1.00 90.12 82 PHE A N 1
ATOM 642 C CA . PHE A 1 82 ? -13.807 5.869 14.125 1.00 90.12 82 PHE A CA 1
ATOM 643 C C . PHE A 1 82 ? -12.949 7.119 14.343 1.00 90.12 82 PHE A C 1
ATOM 645 O O . PHE A 1 82 ? -12.079 7.405 13.516 1.00 90.12 82 PHE A O 1
ATOM 652 N N . HIS A 1 83 ? -13.149 7.835 15.451 1.00 91.75 83 HIS A N 1
ATOM 653 C CA . HIS A 1 83 ? -12.383 9.039 15.772 1.00 91.75 83 HIS A CA 1
ATOM 654 C C . HIS A 1 83 ? -10.896 8.746 15.964 1.00 91.75 83 HIS A C 1
ATOM 656 O O . HIS A 1 83 ? -10.061 9.415 15.354 1.00 91.75 83 HIS A O 1
ATOM 662 N N . TRP A 1 84 ? -10.572 7.697 16.721 1.00 91.81 84 TRP A N 1
ATOM 663 C CA . TRP A 1 84 ? -9.197 7.246 16.909 1.00 91.81 84 TRP A CA 1
ATOM 664 C C . TRP A 1 84 ? -8.517 6.949 15.568 1.00 91.81 84 TRP A C 1
ATOM 666 O O . TRP A 1 84 ? -7.433 7.466 15.299 1.00 91.81 84 TRP A O 1
ATOM 676 N N . ARG A 1 85 ? -9.177 6.199 14.674 1.00 90.69 85 ARG A N 1
ATOM 677 C CA . ARG A 1 85 ? -8.634 5.900 13.341 1.00 90.69 85 ARG A CA 1
ATOM 678 C C . ARG A 1 85 ? -8.445 7.168 12.511 1.00 90.69 85 ARG A C 1
ATOM 680 O O . ARG A 1 85 ? -7.392 7.327 11.903 1.00 90.69 85 ARG A O 1
ATOM 687 N N . CYS A 1 86 ? -9.412 8.085 12.512 1.00 91.44 86 CYS A N 1
ATOM 688 C CA . CYS A 1 86 ? -9.278 9.362 11.806 1.00 91.44 86 CYS A CA 1
ATOM 689 C C . CYS A 1 86 ? -8.053 10.152 12.286 1.00 91.44 86 CYS A C 1
ATOM 691 O O . CYS A 1 86 ? -7.383 10.802 11.485 1.00 91.44 86 CYS A O 1
ATOM 693 N N . ASP A 1 87 ? -7.745 10.105 13.580 1.00 92.38 87 ASP A N 1
ATOM 694 C CA . ASP A 1 87 ? -6.590 10.804 14.136 1.00 92.38 87 ASP A CA 1
ATOM 695 C C . ASP A 1 87 ? -5.263 10.128 13.769 1.00 92.38 87 ASP A C 1
ATOM 697 O O . ASP A 1 87 ? -4.286 10.831 13.502 1.00 92.38 87 ASP A O 1
ATOM 701 N N . ILE A 1 88 ? -5.224 8.795 13.670 1.00 91.19 88 ILE A N 1
ATOM 702 C CA . ILE A 1 88 ? -4.083 8.057 13.103 1.00 91.19 88 ILE A CA 1
ATOM 703 C C . ILE A 1 88 ? -3.873 8.442 11.633 1.00 91.19 88 ILE A C 1
ATOM 705 O O . ILE A 1 88 ? -2.765 8.797 11.233 1.00 91.19 88 ILE A O 1
ATOM 709 N N . GLU A 1 89 ? -4.938 8.436 10.830 1.00 93.62 89 GLU A N 1
ATOM 710 C CA . GLU A 1 89 ? -4.878 8.774 9.404 1.00 93.62 89 GLU A CA 1
ATOM 711 C C . GLU A 1 89 ? -4.380 10.205 9.168 1.00 93.62 89 GLU A C 1
ATOM 713 O O . GLU A 1 89 ? -3.536 10.432 8.299 1.00 93.62 89 GLU A O 1
ATOM 718 N N . LYS A 1 90 ? -4.836 11.173 9.976 1.00 94.06 90 LYS A N 1
ATOM 719 C CA . LYS A 1 90 ? -4.320 12.552 9.947 1.00 94.06 90 LYS A CA 1
ATOM 720 C C . LYS A 1 90 ? -2.833 12.605 10.285 1.00 94.06 90 LYS A C 1
ATOM 722 O O . LYS A 1 90 ? -2.084 13.274 9.578 1.00 94.06 90 LYS A O 1
ATOM 727 N N . GLN A 1 91 ? -2.402 11.914 11.340 1.00 93.31 91 GLN A N 1
ATOM 728 C CA . GLN A 1 91 ? -0.997 11.908 11.762 1.00 93.31 91 GLN A CA 1
ATOM 729 C C . GLN A 1 91 ? -0.068 11.298 10.708 1.00 93.31 91 GLN A C 1
ATOM 731 O O . GLN A 1 91 ? 1.054 11.768 10.554 1.00 93.31 91 GLN A O 1
ATOM 736 N N . LEU A 1 92 ? -0.539 10.301 9.955 1.00 92.75 92 LEU A N 1
ATOM 737 C CA . LEU A 1 92 ? 0.210 9.717 8.839 1.00 92.75 92 LEU A CA 1
ATOM 738 C C . LEU A 1 92 ? 0.253 10.648 7.623 1.00 92.75 92 LEU A C 1
ATOM 740 O O . LEU A 1 92 ? 1.283 10.757 6.959 1.00 92.75 92 LEU A O 1
ATOM 744 N N . LEU A 1 93 ? -0.865 11.310 7.310 1.00 92.69 93 LEU A N 1
ATOM 745 C CA . LEU A 1 93 ? -1.009 12.039 6.052 1.00 92.69 93 LEU A CA 1
ATOM 746 C C . LEU A 1 93 ? -0.486 13.480 6.098 1.00 92.69 93 LEU A C 1
ATOM 748 O O . LEU A 1 93 ? 0.098 13.944 5.118 1.00 92.69 93 LEU A O 1
ATOM 752 N N . ILE A 1 94 ? -0.679 14.194 7.212 1.00 91.69 94 ILE A N 1
ATOM 753 C CA . ILE A 1 94 ? -0.270 15.603 7.348 1.00 91.69 94 ILE A CA 1
ATOM 754 C C . ILE A 1 94 ? 1.223 15.803 7.029 1.00 91.69 94 ILE A C 1
ATOM 756 O O . ILE A 1 94 ? 1.525 16.719 6.255 1.00 91.69 94 ILE A O 1
ATOM 760 N N . PRO A 1 95 ? 2.161 14.972 7.536 1.00 91.75 95 PRO A N 1
ATOM 761 C CA . PRO A 1 95 ? 3.574 15.097 7.187 1.00 91.75 95 PRO A CA 1
ATOM 762 C C . PRO A 1 95 ? 3.827 14.936 5.684 1.00 91.75 95 PRO A C 1
ATOM 764 O O . PRO A 1 95 ? 4.531 15.756 5.103 1.00 91.75 95 PRO A O 1
ATOM 767 N N . ILE A 1 96 ? 3.188 13.950 5.038 1.00 91.62 96 ILE A N 1
ATOM 768 C CA . ILE A 1 96 ? 3.342 13.689 3.597 1.00 91.62 96 ILE A CA 1
ATOM 769 C C . ILE A 1 96 ? 2.884 14.897 2.777 1.00 91.62 96 ILE A C 1
ATOM 771 O O . ILE A 1 96 ? 3.597 15.347 1.881 1.00 91.62 96 ILE A O 1
ATOM 775 N N . LEU A 1 97 ? 1.691 15.427 3.064 1.00 91.06 97 LEU A N 1
ATOM 776 C CA . LEU A 1 97 ? 1.144 16.567 2.324 1.00 91.06 97 LEU A CA 1
ATOM 777 C C . LEU A 1 97 ? 1.986 17.828 2.539 1.00 91.06 97 LEU A C 1
ATOM 779 O O . LEU A 1 97 ? 2.270 18.548 1.581 1.00 91.06 97 LEU A O 1
ATOM 783 N N . SER A 1 98 ? 2.437 18.060 3.774 1.00 89.62 98 SER A N 1
ATOM 784 C CA . SER A 1 98 ? 3.294 19.199 4.112 1.00 89.62 98 SER A CA 1
ATOM 785 C C . SER A 1 98 ? 4.626 19.139 3.363 1.00 89.62 98 SER A C 1
ATOM 787 O O . SER A 1 98 ? 5.031 20.120 2.745 1.00 89.62 98 SER A O 1
ATOM 789 N N . GLU A 1 99 ? 5.282 17.978 3.358 1.00 89.44 99 GLU A N 1
ATOM 790 C CA . GLU A 1 99 ? 6.562 17.759 2.679 1.00 89.44 99 GLU A CA 1
ATOM 791 C C . GLU A 1 99 ? 6.436 17.899 1.153 1.00 89.44 99 GLU A C 1
ATOM 793 O O . GLU A 1 99 ? 7.251 18.564 0.509 1.00 89.44 99 GLU A O 1
ATOM 798 N N . ARG A 1 100 ? 5.376 17.335 0.557 1.00 89.12 100 ARG A N 1
ATOM 799 C CA . ARG A 1 100 ? 5.093 17.482 -0.881 1.00 89.12 100 ARG A CA 1
ATOM 800 C C . ARG A 1 100 ? 4.809 18.931 -1.280 1.00 89.12 100 ARG A C 1
ATOM 802 O O . ARG A 1 100 ? 5.234 19.359 -2.347 1.00 89.12 100 ARG A O 1
ATOM 809 N N . THR A 1 101 ? 4.138 19.692 -0.420 1.00 88.88 101 THR A N 1
ATOM 810 C CA . THR A 1 101 ? 3.900 21.124 -0.653 1.00 88.88 101 THR A CA 1
ATOM 811 C C . THR A 1 101 ? 5.210 21.915 -0.570 1.00 88.88 101 THR A C 1
ATOM 813 O O . THR A 1 101 ? 5.514 22.714 -1.448 1.00 88.88 101 THR A O 1
ATOM 816 N N . GLN A 1 102 ? 6.049 21.648 0.439 1.00 89.50 102 GLN A N 1
ATOM 817 C CA . GLN A 1 102 ? 7.355 22.307 0.606 1.00 89.50 102 GLN A CA 1
ATOM 818 C C . GLN A 1 102 ? 8.342 21.995 -0.528 1.00 89.50 102 GLN A C 1
ATOM 820 O O . GLN A 1 102 ? 9.164 22.836 -0.885 1.00 89.50 102 GLN A O 1
ATOM 825 N N . SER A 1 103 ? 8.265 20.793 -1.100 1.00 86.81 103 SER A N 1
ATOM 826 C CA . SER A 1 103 ? 9.090 20.371 -2.238 1.00 86.81 103 SER A CA 1
ATOM 827 C C . SER A 1 103 ? 8.543 20.817 -3.600 1.00 86.81 103 SER A C 1
ATOM 829 O O . SER A 1 103 ? 9.156 20.511 -4.623 1.00 86.81 103 SER A O 1
ATOM 831 N N . ASN A 1 104 ? 7.430 21.565 -3.631 1.00 86.56 104 ASN A N 1
ATOM 832 C CA . ASN A 1 104 ? 6.698 21.946 -4.844 1.00 86.56 104 ASN A CA 1
ATOM 833 C C . ASN A 1 104 ? 6.237 20.737 -5.692 1.00 86.56 104 ASN A C 1
ATOM 835 O O . ASN A 1 104 ? 6.038 20.864 -6.899 1.00 86.56 104 ASN A O 1
ATOM 839 N N . GLU A 1 105 ? 6.081 19.555 -5.080 1.00 84.50 105 GLU A N 1
ATOM 840 C CA . GLU A 1 105 ? 5.467 18.378 -5.717 1.00 84.50 105 GLU A CA 1
ATOM 841 C C . GLU A 1 105 ? 3.931 18.488 -5.759 1.00 84.50 105 GLU A C 1
ATOM 843 O O . GLU A 1 105 ? 3.291 17.813 -6.566 1.00 84.50 105 GLU A O 1
ATOM 848 N N . LEU A 1 106 ? 3.342 19.307 -4.881 1.00 86.50 106 LEU A N 1
ATOM 849 C CA . LEU A 1 106 ? 1.912 19.611 -4.814 1.00 86.50 106 LEU A CA 1
ATOM 850 C C . LEU A 1 106 ? 1.701 21.117 -4.646 1.00 86.50 106 LEU A C 1
ATOM 852 O O . LEU A 1 106 ? 2.401 21.749 -3.853 1.00 86.50 106 LEU A O 1
ATOM 856 N N . ASP A 1 107 ? 0.715 21.666 -5.354 1.00 84.81 107 ASP A N 1
ATOM 857 C CA . ASP A 1 107 ? 0.253 23.036 -5.137 1.00 84.81 107 ASP A CA 1
ATOM 858 C C . ASP A 1 107 ? -0.607 23.093 -3.855 1.00 84.81 107 ASP A C 1
ATOM 860 O O . ASP A 1 107 ? -1.457 22.214 -3.658 1.00 84.81 107 ASP A O 1
ATOM 864 N N . PRO A 1 108 ? -0.420 24.087 -2.965 1.00 81.00 108 PRO A N 1
ATOM 865 C CA . PRO A 1 108 ? -1.322 24.321 -1.839 1.00 81.00 108 PRO A CA 1
ATOM 866 C C . PRO A 1 108 ? -2.811 24.348 -2.219 1.00 81.00 108 PRO A C 1
ATOM 868 O O . PRO A 1 108 ? -3.641 23.864 -1.444 1.00 81.00 108 PRO A O 1
ATOM 871 N N . ASP A 1 109 ? -3.152 24.870 -3.400 1.00 81.62 109 ASP A N 1
ATOM 872 C CA . ASP A 1 109 ? -4.537 24.954 -3.874 1.00 81.62 109 ASP A CA 1
ATOM 873 C C . ASP A 1 109 ? -5.116 23.566 -4.209 1.00 81.62 109 ASP A C 1
ATOM 875 O O . ASP A 1 109 ? -6.319 23.326 -4.045 1.00 81.62 109 ASP A O 1
ATOM 879 N N . ASP A 1 110 ? -4.259 22.607 -4.577 1.00 81.06 110 ASP A N 1
ATOM 880 C CA . ASP A 1 110 ? -4.667 21.234 -4.870 1.00 81.06 110 ASP A CA 1
ATOM 881 C C . ASP A 1 110 ? -5.019 20.439 -3.602 1.00 81.06 110 ASP A C 1
ATOM 883 O O . ASP A 1 110 ? -5.681 19.405 -3.701 1.00 81.06 110 ASP A O 1
ATOM 887 N N . LEU A 1 111 ? -4.654 20.900 -2.397 1.00 77.25 111 LEU A N 1
ATOM 888 C CA . LEU A 1 111 ? -4.965 20.202 -1.136 1.00 77.25 111 LEU A CA 1
ATOM 889 C C . LEU A 1 111 ? -6.473 20.069 -0.871 1.00 77.25 111 LEU A C 1
ATOM 891 O O . LEU A 1 111 ? -6.883 19.195 -0.109 1.00 77.25 111 LEU A O 1
ATOM 895 N N . ASN A 1 112 ? -7.293 20.898 -1.521 1.00 75.56 112 ASN A N 1
ATOM 896 C CA . ASN A 1 112 ? -8.755 20.807 -1.485 1.00 75.56 112 ASN A CA 1
ATOM 897 C C . ASN A 1 112 ? -9.343 20.058 -2.696 1.00 75.56 112 ASN A C 1
ATOM 899 O O . ASN A 1 112 ? -10.561 19.933 -2.822 1.00 75.56 112 ASN A O 1
ATOM 903 N N . SER A 1 113 ? -8.496 19.571 -3.605 1.00 80.06 113 SER A N 1
ATOM 904 C CA . SER A 1 113 ? -8.908 18.898 -4.831 1.00 80.06 113 SER A CA 1
ATOM 905 C C . SER A 1 113 ? -9.209 17.421 -4.586 1.00 80.06 113 SER A C 1
ATOM 907 O O . SER A 1 113 ? -8.357 16.649 -4.141 1.00 80.06 113 SER A O 1
ATOM 909 N N . GLU A 1 114 ? -10.402 16.982 -4.997 1.00 81.06 114 GLU A N 1
ATOM 910 C CA . GLU A 1 114 ? -10.786 15.560 -5.050 1.00 81.06 114 GLU A CA 1
ATOM 911 C C . GLU A 1 114 ? -9.815 14.712 -5.894 1.00 81.06 114 GLU A C 1
ATOM 913 O O . GLU A 1 114 ? -9.737 13.495 -5.731 1.00 81.06 114 GLU A O 1
ATOM 918 N N . VAL A 1 115 ? -9.034 15.338 -6.782 1.00 81.94 115 VAL A N 1
ATOM 919 C CA . VAL A 1 115 ? -8.046 14.646 -7.619 1.00 81.94 115 VAL A CA 1
ATOM 920 C C . VAL A 1 115 ? -6.916 14.045 -6.779 1.00 81.94 115 VAL A C 1
ATOM 922 O O . VAL A 1 115 ? -6.486 12.926 -7.066 1.00 81.94 115 VAL A O 1
ATOM 925 N N . ILE A 1 116 ? -6.460 14.730 -5.723 1.00 85.00 116 ILE A N 1
ATOM 926 C CA . ILE A 1 116 ? -5.385 14.223 -4.853 1.00 85.00 116 ILE A CA 1
ATOM 927 C C . ILE A 1 116 ? -5.842 12.963 -4.109 1.00 85.00 116 ILE A C 1
ATOM 929 O O . ILE A 1 116 ? -5.096 11.984 -4.011 1.00 85.00 116 ILE A O 1
ATOM 933 N N . PHE A 1 117 ? -7.081 12.967 -3.621 1.00 87.94 117 PHE A N 1
ATOM 934 C CA . PHE A 1 117 ? -7.664 11.883 -2.826 1.00 87.94 117 PHE A CA 1
ATOM 935 C C . PHE A 1 117 ? -8.337 10.798 -3.675 1.00 87.94 117 PHE A C 1
ATOM 937 O O . PHE A 1 117 ? -8.981 9.893 -3.138 1.00 87.94 117 PHE A O 1
ATOM 944 N N . LYS A 1 118 ? -8.192 10.868 -5.004 1.00 89.50 118 LYS A N 1
ATOM 945 C CA . LYS A 1 118 ? -8.777 9.897 -5.922 1.00 89.50 118 LYS A CA 1
ATOM 946 C C . LYS A 1 118 ? -8.147 8.518 -5.711 1.00 89.50 118 LYS A C 1
ATOM 948 O O . LYS A 1 118 ? -6.952 8.329 -5.930 1.00 89.50 118 LYS A O 1
ATOM 953 N N . LEU A 1 119 ? -8.991 7.560 -5.339 1.00 91.88 119 LEU A N 1
ATOM 954 C CA . LEU A 1 119 ? -8.700 6.130 -5.341 1.00 91.88 119 LEU A CA 1
ATOM 955 C C . LEU A 1 119 ? -9.488 5.490 -6.484 1.00 91.88 119 LEU A C 1
ATOM 957 O O . LEU A 1 119 ? -10.701 5.694 -6.593 1.00 91.88 119 LEU A O 1
ATOM 961 N N . THR A 1 120 ? -8.806 4.737 -7.337 1.00 90.44 120 THR A N 1
ATOM 962 C CA . THR A 1 120 ? -9.430 3.957 -8.405 1.00 90.44 120 THR A CA 1
ATOM 963 C C . THR A 1 120 ? -9.430 2.480 -8.051 1.00 90.44 120 THR A C 1
ATOM 965 O O . THR A 1 120 ? -8.513 1.994 -7.395 1.00 90.44 120 THR A O 1
ATOM 968 N N . VAL A 1 121 ? -10.469 1.786 -8.501 1.00 87.62 121 VAL A N 1
ATOM 969 C CA . VAL A 1 121 ? -10.648 0.342 -8.397 1.00 87.62 121 VAL A CA 1
ATOM 970 C C . VAL A 1 121 ? -11.174 -0.145 -9.741 1.00 87.62 121 VAL A C 1
ATOM 972 O O . VAL A 1 121 ? -12.182 0.373 -10.242 1.00 87.62 121 VAL A O 1
ATOM 975 N N . LYS A 1 122 ? -10.485 -1.114 -10.347 1.00 85.81 122 LYS A N 1
ATOM 976 C CA . LYS A 1 122 ? -10.784 -1.658 -11.680 1.00 85.81 122 LYS A CA 1
ATOM 977 C C . LYS A 1 122 ? -10.911 -0.558 -12.739 1.00 85.81 122 LYS A C 1
ATOM 979 O O . LYS A 1 122 ? -11.849 -0.542 -13.532 1.00 85.81 122 LYS A O 1
ATOM 984 N N . GLY A 1 123 ? -10.014 0.429 -12.686 1.00 76.69 123 GLY A N 1
ATOM 985 C CA . GLY A 1 123 ? -9.993 1.575 -13.606 1.00 76.69 123 GLY A CA 1
ATOM 986 C C . GLY A 1 123 ? -11.129 2.595 -13.428 1.00 76.69 123 GLY A C 1
ATOM 987 O O . GLY A 1 123 ? -11.182 3.588 -14.152 1.00 76.69 123 GLY A O 1
ATOM 988 N N . SER A 1 124 ? -12.025 2.401 -12.458 1.00 73.88 124 SER A N 1
ATOM 989 C CA . SER A 1 124 ? -13.113 3.333 -12.142 1.00 73.88 124 SER A CA 1
ATOM 990 C C . SER A 1 124 ? -12.901 3.970 -10.770 1.00 73.88 124 SER A C 1
ATOM 992 O O . SER A 1 124 ? -12.184 3.425 -9.940 1.00 73.88 124 SER A O 1
ATOM 994 N N . ALA A 1 125 ? -13.498 5.132 -10.507 1.00 74.25 125 ALA A N 1
ATOM 995 C CA . ALA A 1 125 ? -13.632 5.638 -9.142 1.00 74.25 125 ALA A CA 1
ATOM 996 C C . ALA A 1 125 ? -14.992 5.152 -8.620 1.00 74.25 125 ALA A C 1
ATOM 998 O O . ALA A 1 125 ? -15.995 5.834 -8.857 1.00 74.25 125 ALA A O 1
ATOM 999 N N . PRO A 1 126 ? -15.083 3.951 -8.009 1.00 68.81 126 PRO A N 1
ATOM 1000 C CA . PRO A 1 126 ? -16.358 3.484 -7.496 1.00 68.81 126 PRO A CA 1
ATOM 1001 C C . PRO A 1 126 ? -16.861 4.457 -6.426 1.00 68.81 126 PRO A C 1
ATOM 1003 O O . PRO A 1 126 ? -16.074 5.185 -5.811 1.00 68.81 126 PRO A O 1
ATOM 1006 N N . PRO A 1 127 ? -18.173 4.477 -6.162 1.00 64.50 127 PRO A N 1
ATOM 1007 C CA . PRO A 1 127 ? -18.726 5.253 -5.070 1.00 64.50 127 PRO A CA 1
ATOM 1008 C C . PRO A 1 127 ? -18.286 4.640 -3.729 1.00 64.50 127 PRO A C 1
ATOM 1010 O O . PRO A 1 127 ? -19.035 3.909 -3.089 1.00 64.50 127 PRO A O 1
ATOM 1013 N N . LEU A 1 128 ? -17.071 4.965 -3.280 1.00 79.19 128 LEU A N 1
ATOM 1014 C CA . LEU A 1 128 ? -16.513 4.613 -1.970 1.00 79.19 128 LEU A CA 1
ATOM 1015 C C . LEU A 1 128 ? -17.127 5.511 -0.888 1.00 79.19 128 LEU A C 1
ATOM 1017 O O . LEU A 1 128 ? -16.426 6.241 -0.185 1.00 79.19 128 LEU A O 1
ATOM 1021 N N . LYS A 1 129 ? -18.463 5.520 -0.816 1.00 69.06 129 LYS A N 1
ATOM 1022 C CA . LYS A 1 129 ? -19.260 6.466 -0.016 1.00 69.06 129 LYS A CA 1
ATOM 1023 C C . LYS A 1 129 ? -18.925 6.411 1.475 1.00 69.06 129 LYS A C 1
ATOM 1025 O O . LYS A 1 129 ? -19.118 7.405 2.162 1.00 69.06 129 LYS A O 1
ATOM 1030 N N . THR A 1 130 ? -18.429 5.275 1.958 1.00 80.44 130 THR A N 1
ATOM 1031 C CA . THR A 1 130 ? -18.079 5.047 3.365 1.00 80.44 130 THR A CA 1
ATOM 1032 C C . THR A 1 130 ? -16.615 5.339 3.686 1.00 80.44 130 THR A C 1
ATOM 1034 O O . THR A 1 130 ? -16.280 5.493 4.856 1.00 80.44 130 THR A O 1
ATOM 1037 N N . ILE A 1 131 ? -15.739 5.433 2.679 1.00 88.81 131 ILE A N 1
ATOM 1038 C CA . ILE A 1 131 ? -14.304 5.666 2.875 1.00 88.81 131 ILE A CA 1
ATOM 1039 C C . ILE A 1 131 ? -14.028 7.158 2.713 1.00 88.81 131 ILE A C 1
ATOM 1041 O O . ILE A 1 131 ? -14.251 7.722 1.637 1.00 88.81 131 ILE A O 1
ATOM 1045 N N . GLY A 1 132 ? -13.531 7.785 3.780 1.00 90.19 132 GLY A N 1
ATOM 1046 C CA . GLY A 1 132 ? -13.159 9.197 3.793 1.00 90.19 132 GLY A CA 1
ATOM 1047 C C . GLY A 1 132 ? -11.956 9.510 2.890 1.00 90.19 132 GLY A C 1
ATOM 1048 O O . GLY A 1 132 ? -11.203 8.607 2.520 1.00 90.19 132 GLY A O 1
ATOM 1049 N N . PRO A 1 133 ? -11.740 10.787 2.529 1.00 91.00 133 PRO A N 1
ATOM 1050 C CA . PRO A 1 133 ? -10.671 11.190 1.613 1.00 91.00 133 PRO A CA 1
ATOM 1051 C C . PRO A 1 133 ? -9.273 10.806 2.120 1.00 91.00 133 PRO A C 1
ATOM 1053 O O . PRO A 1 133 ? -8.463 10.302 1.344 1.00 91.00 133 PRO A O 1
ATOM 1056 N N . LEU A 1 134 ? -9.007 10.961 3.423 1.00 92.31 134 LEU A N 1
ATOM 1057 C CA . LEU A 1 134 ? -7.716 10.603 4.025 1.00 92.31 134 LEU A CA 1
ATOM 1058 C C . LEU A 1 134 ? -7.424 9.108 3.851 1.00 92.31 134 LEU A C 1
ATOM 1060 O O . LEU A 1 134 ? -6.385 8.736 3.309 1.00 92.31 134 LEU A O 1
ATOM 1064 N N . THR A 1 135 ? -8.382 8.254 4.220 1.00 93.69 135 THR A N 1
ATOM 1065 C CA . THR A 1 135 ? -8.286 6.805 4.035 1.00 93.69 135 THR A CA 1
ATOM 1066 C C . THR A 1 135 ? -8.096 6.440 2.560 1.00 93.69 135 THR A C 1
ATOM 1068 O O . THR A 1 135 ? -7.243 5.616 2.244 1.00 93.69 135 THR A O 1
ATOM 1071 N N . ARG A 1 136 ? -8.830 7.074 1.628 1.00 94.19 136 ARG A N 1
ATOM 1072 C CA . ARG A 1 136 ? -8.662 6.831 0.180 1.00 94.19 136 ARG A CA 1
ATOM 1073 C C . ARG A 1 136 ? -7.232 7.095 -0.276 1.00 94.19 136 ARG A C 1
ATOM 1075 O O . ARG A 1 136 ? -6.679 6.276 -1.000 1.00 94.19 136 ARG A O 1
ATOM 1082 N N . PHE A 1 137 ? -6.627 8.195 0.164 1.00 94.31 137 PHE A N 1
ATOM 1083 C CA . PHE A 1 137 ? -5.240 8.508 -0.172 1.00 94.31 137 PHE A CA 1
ATOM 1084 C C . PHE A 1 137 ? -4.263 7.481 0.405 1.00 94.31 137 PHE A C 1
ATOM 1086 O O . PHE A 1 137 ? -3.364 7.021 -0.301 1.00 94.31 137 PHE A O 1
ATOM 1093 N N . LEU A 1 138 ? -4.446 7.102 1.672 1.00 95.44 138 LEU A N 1
ATOM 1094 C CA . LEU A 1 138 ? -3.585 6.136 2.360 1.00 95.44 138 LEU A CA 1
ATOM 1095 C C . LEU A 1 138 ? -3.653 4.733 1.742 1.00 95.44 138 LEU A C 1
ATOM 1097 O O . LEU A 1 138 ? -2.664 4.009 1.760 1.00 95.44 138 LEU A O 1
ATOM 1101 N N . LEU A 1 139 ? -4.792 4.365 1.155 1.00 95.88 139 LEU A N 1
ATOM 1102 C CA . LEU A 1 139 ? -4.992 3.073 0.496 1.00 95.88 139 LEU A CA 1
ATOM 1103 C C . LEU A 1 139 ? -4.333 2.965 -0.888 1.00 95.88 139 LEU A C 1
ATOM 1105 O O . LEU A 1 139 ? -4.255 1.855 -1.429 1.00 95.88 139 LEU A O 1
ATOM 1109 N N . ARG A 1 140 ? -3.873 4.076 -1.476 1.00 96.38 140 ARG A N 1
ATOM 1110 C CA . ARG A 1 140 ? -3.244 4.078 -2.803 1.00 96.38 140 ARG A CA 1
ATOM 1111 C C . ARG A 1 140 ? -1.933 3.292 -2.809 1.00 96.38 140 ARG A C 1
ATOM 1113 O O . ARG A 1 140 ? -1.148 3.345 -1.867 1.00 96.38 140 ARG A O 1
ATOM 1120 N N . ALA A 1 141 ? -1.660 2.627 -3.926 1.00 97.00 141 ALA A N 1
ATOM 1121 C CA . ALA A 1 141 ? -0.438 1.860 -4.157 1.00 97.00 141 ALA A CA 1
ATOM 1122 C C . ALA A 1 141 ? 0.844 2.701 -4.227 1.00 97.00 141 ALA A C 1
ATOM 1124 O O . ALA A 1 141 ? 1.944 2.154 -4.161 1.00 97.00 141 ALA A O 1
ATOM 1125 N N . ASP A 1 142 ? 0.728 4.020 -4.361 1.00 96.38 142 ASP A N 1
ATOM 1126 C CA . ASP A 1 142 ? 1.848 4.955 -4.300 1.00 96.38 142 ASP A CA 1
ATOM 1127 C C . ASP A 1 142 ? 1.997 5.674 -2.957 1.00 96.38 142 ASP A C 1
ATOM 1129 O O . ASP A 1 142 ? 2.927 6.463 -2.798 1.00 96.38 142 ASP A O 1
ATOM 1133 N N . THR A 1 143 ? 1.149 5.385 -1.971 1.00 96.19 143 THR A N 1
ATOM 1134 C CA . THR A 1 143 ? 1.327 5.883 -0.603 1.00 96.19 143 THR A CA 1
ATOM 1135 C C . THR A 1 143 ? 2.062 4.829 0.214 1.00 96.19 143 THR A C 1
ATOM 1137 O O . THR A 1 143 ? 1.455 3.933 0.798 1.00 96.19 143 THR A O 1
ATOM 1140 N N . ILE A 1 144 ? 3.393 4.918 0.202 1.00 95.75 144 ILE A N 1
ATOM 1141 C CA . ILE A 1 144 ? 4.287 3.905 0.771 1.00 95.75 144 ILE A CA 1
ATOM 1142 C C . ILE A 1 144 ? 5.009 4.463 1.992 1.00 95.75 144 ILE A C 1
ATOM 1144 O O . ILE A 1 144 ? 5.625 5.532 1.936 1.00 95.75 144 ILE A O 1
ATOM 1148 N N . PHE A 1 145 ? 4.981 3.699 3.078 1.00 94.06 145 PHE A N 1
ATOM 1149 C CA . PHE A 1 145 ? 5.669 4.027 4.316 1.00 94.06 145 PHE A CA 1
ATOM 1150 C C . PHE A 1 145 ? 6.891 3.141 4.510 1.00 94.06 145 PHE A C 1
ATOM 1152 O O . PHE A 1 145 ? 6.957 2.024 4.010 1.00 94.06 145 PHE A O 1
ATOM 1159 N N . ARG A 1 146 ? 7.845 3.626 5.291 1.00 90.69 146 ARG A N 1
ATOM 1160 C CA . ARG A 1 146 ? 8.874 2.825 5.949 1.00 90.69 146 ARG A CA 1
ATOM 1161 C C . ARG A 1 146 ? 8.657 2.910 7.449 1.00 90.69 146 ARG A C 1
ATOM 1163 O O . ARG A 1 146 ? 8.311 3.977 7.962 1.00 90.69 146 ARG A O 1
ATOM 1170 N N . GLN A 1 147 ? 8.868 1.801 8.139 1.00 86.50 147 GLN A N 1
ATOM 1171 C CA . GLN A 1 147 ? 8.851 1.779 9.594 1.00 86.50 147 GLN A CA 1
ATOM 1172 C C . GLN A 1 147 ? 10.273 2.022 10.104 1.00 86.50 147 GLN A C 1
ATOM 1174 O O . GLN A 1 147 ? 11.190 1.285 9.740 1.00 86.50 147 GLN A O 1
ATOM 1179 N N . ILE A 1 148 ? 10.474 3.039 10.942 1.00 79.12 148 ILE A N 1
ATOM 1180 C CA . ILE A 1 148 ? 11.744 3.195 11.656 1.00 79.12 148 ILE A CA 1
ATOM 1181 C C . ILE A 1 148 ? 11.762 2.154 12.772 1.00 79.12 148 ILE A C 1
ATOM 1183 O O . ILE A 1 148 ? 10.954 2.214 13.696 1.00 79.12 148 ILE A O 1
ATOM 1187 N N . ARG A 1 149 ? 12.676 1.189 12.667 1.00 73.19 149 ARG A N 1
ATOM 1188 C CA . ARG A 1 149 ? 12.975 0.228 13.732 1.00 73.19 149 ARG A CA 1
ATOM 1189 C C . ARG A 1 149 ? 14.305 0.590 14.375 1.00 73.19 149 ARG A C 1
ATOM 1191 O O . ARG A 1 149 ? 15.212 1.067 13.698 1.00 73.19 149 ARG A O 1
ATOM 1198 N N . GLU A 1 150 ? 14.410 0.348 15.676 1.00 67.44 150 GLU A N 1
ATOM 1199 C CA . GLU A 1 150 ? 15.641 0.604 16.429 1.00 67.44 150 GLU A CA 1
ATOM 1200 C C . GLU A 1 150 ? 16.787 -0.328 16.018 1.00 67.44 150 GLU A C 1
ATOM 1202 O O . GLU A 1 150 ? 17.948 0.044 16.167 1.00 67.44 150 GLU A O 1
ATOM 1207 N N . ASP A 1 151 ? 16.483 -1.512 15.468 1.00 65.62 151 ASP A N 1
ATOM 1208 C CA . ASP A 1 151 ? 17.500 -2.444 14.979 1.00 65.62 151 ASP A CA 1
ATOM 1209 C C . ASP A 1 151 ? 17.917 -2.117 13.529 1.00 65.62 151 ASP A C 1
ATOM 1211 O O . ASP A 1 151 ? 17.161 -2.395 12.591 1.00 65.62 151 ASP A O 1
ATOM 1215 N N . PRO A 1 152 ? 19.141 -1.596 13.304 1.00 58.47 152 PRO A N 1
ATOM 1216 C CA . PRO A 1 152 ? 19.646 -1.273 11.973 1.00 58.47 152 PRO A CA 1
ATOM 1217 C C . PRO A 1 152 ? 19.938 -2.507 11.101 1.00 58.47 152 PRO A C 1
ATOM 1219 O O . PRO A 1 152 ? 20.302 -2.348 9.936 1.00 58.47 152 PRO A O 1
ATOM 1222 N N . LYS A 1 153 ? 19.840 -3.734 11.639 1.00 56.88 153 LYS A N 1
ATOM 1223 C CA . LYS A 1 153 ? 20.093 -4.979 10.890 1.00 56.88 153 LYS A CA 1
ATOM 1224 C C . LYS A 1 153 ? 18.880 -5.486 10.118 1.00 56.88 153 LYS A C 1
ATOM 1226 O O . LYS A 1 153 ? 19.040 -6.345 9.252 1.00 56.88 153 LYS A O 1
ATOM 1231 N N . ILE A 1 154 ? 17.682 -4.999 10.428 1.00 59.78 154 ILE A N 1
ATOM 1232 C CA . ILE A 1 154 ? 16.476 -5.369 9.692 1.00 59.78 154 ILE A CA 1
ATOM 1233 C C . ILE A 1 154 ? 16.446 -4.514 8.425 1.00 59.78 154 ILE A C 1
ATOM 1235 O O . ILE A 1 154 ? 16.453 -3.287 8.500 1.00 59.78 154 ILE A O 1
ATOM 1239 N N . ASN A 1 155 ? 16.455 -5.165 7.258 1.00 59.84 155 ASN A N 1
ATOM 1240 C CA . ASN A 1 155 ? 16.318 -4.480 5.973 1.00 59.84 155 ASN A CA 1
ATOM 1241 C C . ASN A 1 155 ? 15.114 -3.526 6.009 1.00 59.84 155 ASN A C 1
ATOM 1243 O O . ASN A 1 155 ? 14.070 -3.876 6.553 1.00 59.84 155 ASN A O 1
ATOM 1247 N N . GLU A 1 156 ? 15.271 -2.339 5.416 1.00 66.12 156 GLU A N 1
ATOM 1248 C CA . GLU A 1 156 ? 14.208 -1.337 5.285 1.00 66.12 156 GLU A CA 1
ATOM 1249 C C . GLU A 1 156 ? 13.026 -1.949 4.515 1.00 66.12 156 GLU A C 1
ATOM 1251 O O . GLU A 1 156 ? 13.032 -2.002 3.284 1.00 66.12 156 GLU A O 1
ATOM 1256 N N . GLU A 1 157 ? 12.044 -2.471 5.250 1.00 79.88 157 GLU A N 1
ATOM 1257 C CA . GLU A 1 157 ? 10.797 -2.989 4.703 1.00 79.88 157 GLU A CA 1
ATOM 1258 C C . GLU A 1 157 ? 9.819 -1.826 4.562 1.00 79.88 157 GLU A C 1
ATOM 1260 O O . GLU A 1 157 ? 9.602 -1.041 5.493 1.00 79.88 157 GLU A O 1
ATOM 1265 N N . PHE A 1 158 ? 9.244 -1.696 3.370 1.00 89.25 158 PHE A N 1
ATOM 1266 C CA . PHE A 1 158 ? 8.187 -0.731 3.143 1.00 89.25 158 PHE A CA 1
ATOM 1267 C C . PHE A 1 158 ? 6.813 -1.363 3.368 1.00 89.25 158 PHE A C 1
ATOM 1269 O O . PHE A 1 158 ? 6.589 -2.534 3.066 1.00 89.25 158 PHE A O 1
ATOM 1276 N N . VAL A 1 159 ? 5.886 -0.567 3.892 1.00 91.19 159 VAL A N 1
ATOM 1277 C CA . VAL A 1 159 ? 4.555 -0.995 4.325 1.00 91.19 159 VAL A CA 1
ATOM 1278 C C . VAL A 1 159 ? 3.476 -0.086 3.742 1.00 91.19 159 VAL A C 1
ATOM 1280 O O . VAL A 1 159 ? 3.723 1.074 3.401 1.00 91.19 159 VAL A O 1
ATOM 1283 N N . TYR A 1 160 ? 2.262 -0.622 3.644 1.00 93.50 160 TYR A N 1
ATOM 1284 C CA . TYR A 1 160 ? 1.072 0.087 3.176 1.00 93.50 160 TYR A CA 1
ATOM 1285 C C . TYR A 1 160 ? 0.051 0.183 4.305 1.00 93.50 160 TYR A C 1
ATOM 1287 O O . TYR A 1 160 ? -0.057 -0.732 5.116 1.00 93.50 160 TYR A O 1
ATOM 1295 N N . TYR A 1 161 ? -0.750 1.244 4.332 1.00 93.00 161 TYR A N 1
ATOM 1296 C CA . TYR A 1 161 ? -1.966 1.264 5.146 1.00 93.00 161 TYR A CA 1
ATOM 1297 C C . TYR A 1 161 ? -2.996 0.302 4.527 1.00 93.00 161 TYR A C 1
ATOM 1299 O O . TYR A 1 161 ? -3.206 0.410 3.324 1.00 93.00 161 TYR A O 1
ATOM 1307 N N . PRO A 1 162 ? -3.680 -0.587 5.275 1.00 91.19 162 PRO A N 1
ATOM 1308 C CA . PRO A 1 162 ? -3.801 -0.606 6.730 1.00 91.19 162 PRO A CA 1
ATOM 1309 C C . PRO A 1 162 ? -2.789 -1.494 7.472 1.00 91.19 162 PRO A C 1
ATOM 1311 O O . PRO A 1 162 ? -2.857 -1.555 8.688 1.00 91.19 162 PRO A O 1
ATOM 1314 N N . TYR A 1 163 ? -1.832 -2.140 6.799 1.00 86.75 163 TYR A N 1
ATOM 1315 C CA . TYR A 1 163 ? -0.833 -3.057 7.388 1.00 86.75 163 TYR A CA 1
ATOM 1316 C C . TYR A 1 163 ? 0.212 -2.397 8.316 1.00 86.75 163 TYR A C 1
ATOM 1318 O O . TYR A 1 163 ? 1.343 -2.867 8.441 1.00 86.75 163 TYR A O 1
ATOM 1326 N N . LEU A 1 164 ? -0.144 -1.297 8.969 1.00 75.62 164 LEU A N 1
ATOM 1327 C CA . LEU A 1 164 ? 0.651 -0.640 9.994 1.00 75.62 164 LEU A CA 1
ATOM 1328 C C . LEU A 1 164 ? 0.455 -1.436 11.290 1.00 75.62 164 LEU A C 1
ATOM 1330 O O . LEU A 1 164 ? -0.609 -1.317 11.875 1.00 75.62 164 LEU A O 1
ATOM 1334 N N . THR A 1 165 ? 1.437 -2.255 11.698 1.00 63.56 165 THR A N 1
ATOM 1335 C CA . THR A 1 165 ? 1.455 -3.090 12.932 1.00 63.56 165 THR A CA 1
ATOM 1336 C C . THR A 1 165 ? 0.095 -3.674 13.336 1.00 63.56 165 THR A C 1
ATOM 1338 O O . THR A 1 165 ? -0.723 -2.984 13.936 1.00 63.56 165 THR A O 1
ATOM 1341 N N . SER A 1 166 ? -0.120 -4.968 13.070 1.00 53.56 166 SER A N 1
ATOM 1342 C CA . SER A 1 166 ? -1.394 -5.646 13.344 1.00 53.56 166 SER A CA 1
ATOM 1343 C C . SER A 1 166 ? -1.913 -5.398 14.765 1.00 53.56 166 SER A C 1
ATOM 1345 O O . SER A 1 166 ? -1.283 -5.781 15.752 1.00 53.56 166 SER A O 1
ATOM 1347 N N . THR A 1 167 ? -3.105 -4.812 14.863 1.00 53.59 167 THR A N 1
ATOM 1348 C CA . THR A 1 167 ? -3.861 -4.703 16.119 1.00 53.59 167 THR A CA 1
ATOM 1349 C C . THR A 1 167 ? -4.572 -6.017 16.456 1.00 53.59 167 THR A C 1
ATOM 1351 O O . THR A 1 167 ? -4.926 -6.251 17.607 1.00 53.59 167 THR A O 1
ATOM 1354 N N . PHE A 1 168 ? -4.752 -6.907 15.471 1.00 45.25 168 PHE A N 1
ATOM 1355 C CA . PHE A 1 168 ? -5.368 -8.222 15.642 1.00 45.25 168 PHE A CA 1
ATOM 1356 C C . PHE A 1 168 ? -4.287 -9.304 15.808 1.00 45.25 168 PHE A C 1
ATOM 1358 O O . PHE A 1 168 ? -3.432 -9.494 14.944 1.00 45.25 168 PHE A O 1
ATOM 1365 N N . GLY A 1 169 ? -4.295 -9.997 16.950 1.00 46.75 169 GLY A N 1
ATOM 1366 C CA . GLY A 1 169 ? -3.315 -11.038 17.307 1.00 46.75 169 GLY A CA 1
ATOM 1367 C C . GLY A 1 169 ? -2.234 -10.610 18.309 1.00 46.75 169 GLY A C 1
ATOM 1368 O O . GLY A 1 169 ? -1.531 -11.465 18.842 1.00 46.75 169 GLY A O 1
ATOM 1369 N N . SER A 1 170 ? -2.142 -9.318 18.638 1.00 46.88 170 SER A N 1
ATOM 1370 C CA . SER A 1 170 ? -1.193 -8.784 19.628 1.00 46.88 170 SER A CA 1
ATOM 1371 C C . SER A 1 170 ? -1.654 -8.918 21.087 1.00 46.88 170 SER A C 1
ATOM 1373 O O . SER A 1 170 ? -0.876 -8.662 21.999 1.00 46.88 170 SER A O 1
ATOM 1375 N N . TYR A 1 171 ? -2.882 -9.388 21.330 1.00 48.38 171 TYR A N 1
ATOM 1376 C CA . TYR A 1 171 ? -3.469 -9.535 22.671 1.00 48.38 171 TYR A CA 1
ATOM 1377 C C . TYR A 1 171 ? -2.757 -10.548 23.589 1.00 48.38 171 TYR A C 1
ATOM 1379 O O . TYR A 1 171 ? -3.083 -10.621 24.770 1.00 48.38 171 TYR A O 1
ATOM 1387 N N . TYR A 1 172 ? -1.814 -11.342 23.070 1.00 48.28 172 TYR A N 1
ATOM 1388 C CA . TYR A 1 172 ? -1.187 -12.439 23.815 1.00 48.28 172 TYR A CA 1
ATOM 1389 C C . TYR A 1 172 ? 0.201 -12.123 24.394 1.00 48.28 172 TYR A C 1
ATOM 1391 O O . TYR A 1 172 ? 0.720 -12.942 25.150 1.00 48.28 172 TYR A O 1
ATOM 1399 N N . TRP A 1 173 ? 0.795 -10.959 24.102 1.00 48.12 173 TRP A N 1
ATOM 1400 C CA . TRP A 1 173 ? 2.141 -10.612 24.581 1.00 48.12 173 TRP A CA 1
ATOM 1401 C C . TRP A 1 173 ? 2.100 -9.317 25.396 1.00 48.12 173 TRP A C 1
ATOM 1403 O O . TRP A 1 173 ? 1.858 -8.238 24.868 1.00 48.12 173 TRP A O 1
ATOM 1413 N N . VAL A 1 174 ? 2.285 -9.452 26.710 1.00 46.00 174 VAL A N 1
ATOM 1414 C CA . VAL A 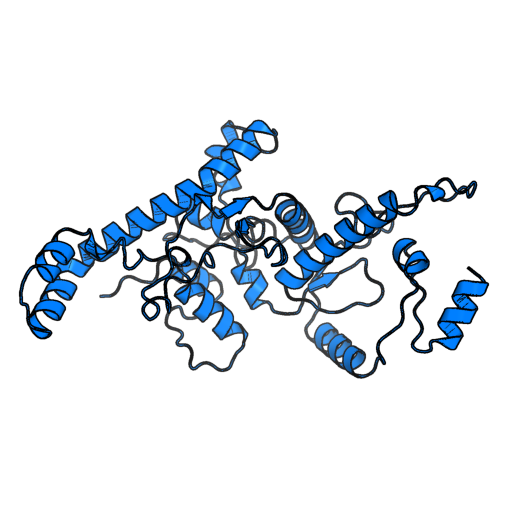1 174 ? 2.035 -8.408 27.723 1.00 46.00 174 VAL A CA 1
ATOM 1415 C C . VAL A 1 174 ? 3.136 -7.337 27.782 1.00 46.00 174 VAL A C 1
ATOM 1417 O O . VAL A 1 174 ? 2.915 -6.293 28.384 1.00 46.00 174 VAL A O 1
ATOM 1420 N N . ASP A 1 175 ? 4.286 -7.537 27.131 1.00 45.56 175 ASP A N 1
ATOM 1421 C CA . ASP A 1 175 ? 5.510 -6.808 27.502 1.00 45.56 175 ASP A CA 1
ATOM 1422 C C . ASP A 1 175 ? 6.130 -5.888 26.441 1.00 45.56 175 ASP A C 1
ATOM 1424 O O . ASP A 1 175 ? 7.251 -5.432 26.639 1.00 45.56 175 ASP A O 1
ATOM 1428 N N . ASP A 1 176 ? 5.448 -5.564 25.338 1.00 51.69 176 ASP A N 1
ATOM 1429 C CA . ASP A 1 176 ? 6.119 -4.836 24.253 1.00 51.69 176 ASP A CA 1
ATOM 1430 C C . ASP A 1 176 ? 5.504 -3.466 23.933 1.00 51.69 176 ASP A C 1
ATOM 1432 O O . ASP A 1 176 ? 4.409 -3.357 23.372 1.00 51.69 176 ASP A O 1
ATOM 1436 N N . GLU A 1 177 ? 6.267 -2.398 24.207 1.00 54.81 177 GLU A N 1
ATOM 1437 C CA . GLU A 1 177 ? 6.043 -1.054 23.646 1.00 54.81 177 GLU A CA 1
ATOM 1438 C C . GLU A 1 177 ? 5.935 -1.087 22.106 1.00 54.81 177 GLU A C 1
ATOM 1440 O O . GLU A 1 177 ? 5.339 -0.191 21.504 1.00 54.81 177 GLU A O 1
ATOM 1445 N N . LEU A 1 178 ? 6.422 -2.162 21.470 1.00 54.06 178 LEU A N 1
ATOM 1446 C CA . LEU A 1 178 ? 6.290 -2.455 20.041 1.00 54.06 178 LEU A CA 1
ATOM 1447 C C . LEU A 1 178 ? 4.844 -2.675 19.552 1.00 54.06 178 LEU A C 1
ATOM 1449 O O . LEU A 1 178 ? 4.618 -2.687 18.341 1.00 54.06 178 LEU A O 1
ATOM 1453 N N . LEU A 1 179 ? 3.862 -2.841 20.446 1.00 59.50 179 LEU A N 1
ATOM 1454 C CA . LEU A 1 179 ? 2.464 -3.119 20.075 1.00 59.50 179 LEU A CA 1
ATOM 1455 C C . LEU A 1 179 ? 1.577 -1.873 19.981 1.00 59.50 179 LEU A C 1
ATOM 1457 O O . LEU A 1 179 ? 0.428 -1.960 19.542 1.00 59.50 179 LEU A O 1
ATOM 1461 N N . LYS A 1 180 ? 2.093 -0.708 20.382 1.00 70.56 180 LYS A N 1
ATOM 1462 C CA . LYS A 1 180 ? 1.367 0.556 20.284 1.00 70.56 180 LYS A CA 1
ATOM 1463 C C . LYS A 1 180 ? 1.457 1.097 18.864 1.00 70.56 180 LYS A C 1
ATOM 1465 O O . LYS A 1 180 ? 2.549 1.409 18.379 1.00 70.56 180 LYS A O 1
ATOM 1470 N N . VAL A 1 181 ? 0.305 1.309 18.222 1.00 73.31 181 VAL A N 1
ATOM 1471 C CA . VAL A 1 181 ? 0.261 2.005 16.930 1.00 73.31 181 VAL A CA 1
ATOM 1472 C C . VAL A 1 181 ? 0.753 3.431 17.150 1.00 73.31 181 VAL A C 1
ATOM 1474 O O . VAL A 1 181 ? 0.060 4.278 17.712 1.00 73.31 181 VAL A O 1
ATOM 1477 N N . THR A 1 182 ? 1.982 3.684 16.715 1.00 82.75 182 THR A N 1
ATOM 1478 C CA . THR A 1 182 ? 2.662 4.965 16.881 1.00 82.75 182 THR A CA 1
ATOM 1479 C C . THR A 1 182 ? 2.864 5.565 15.494 1.00 82.75 182 THR A C 1
ATOM 1481 O O . THR A 1 182 ? 3.842 5.215 14.832 1.00 82.75 182 THR A O 1
ATOM 1484 N N . PRO A 1 183 ? 1.961 6.444 15.007 1.00 86.25 183 PRO A N 1
ATOM 1485 C CA . PRO A 1 183 ? 2.052 7.019 13.662 1.00 86.25 183 PRO A CA 1
ATOM 1486 C C . PRO A 1 183 ? 3.408 7.654 13.362 1.00 86.25 183 PRO A C 1
ATOM 1488 O O . PRO A 1 183 ? 3.896 7.552 12.246 1.00 86.25 183 PRO A O 1
ATOM 1491 N N . SER A 1 184 ? 4.058 8.234 14.375 1.00 86.19 184 SER A N 1
ATOM 1492 C CA . SER A 1 184 ? 5.388 8.834 14.258 1.00 86.19 184 SER A CA 1
ATOM 1493 C C . SER A 1 184 ? 6.525 7.836 14.018 1.00 86.19 184 SER A C 1
ATOM 1495 O O . SER A 1 184 ? 7.639 8.276 13.780 1.00 86.19 184 SER A O 1
ATOM 1497 N N . SER A 1 185 ? 6.282 6.523 14.098 1.00 85.69 185 SER A N 1
ATOM 1498 C CA . SER A 1 185 ? 7.248 5.485 13.696 1.00 85.69 185 SER A CA 1
ATOM 1499 C C . SER A 1 185 ? 7.192 5.170 12.196 1.00 85.69 185 SER A C 1
ATOM 1501 O O . SER A 1 185 ? 8.081 4.500 11.665 1.00 85.69 185 SER A O 1
ATOM 1503 N N . TYR A 1 186 ? 6.162 5.664 11.503 1.00 89.06 186 TYR A N 1
ATOM 1504 C CA . TYR A 1 186 ? 5.954 5.462 10.078 1.00 89.06 186 TYR A CA 1
ATOM 1505 C C . TYR A 1 186 ? 6.260 6.743 9.323 1.00 89.06 186 TYR A C 1
ATOM 1507 O O . TYR A 1 186 ? 5.656 7.791 9.544 1.00 89.06 186 TYR A O 1
ATOM 1515 N N . HIS A 1 187 ? 7.191 6.643 8.385 1.00 90.50 187 HIS A N 1
ATOM 1516 C CA . HIS A 1 187 ? 7.618 7.772 7.573 1.00 90.50 187 HIS A CA 1
ATOM 1517 C C . HIS A 1 187 ? 7.374 7.492 6.106 1.00 90.50 187 HIS A C 1
ATOM 1519 O O . HIS A 1 187 ? 7.418 6.346 5.666 1.00 90.50 187 HIS A O 1
ATOM 1525 N N . ARG A 1 188 ? 7.181 8.556 5.334 1.00 92.88 188 ARG A N 1
ATOM 1526 C CA . ARG A 1 188 ? 7.152 8.499 3.876 1.00 92.88 188 ARG A CA 1
ATOM 1527 C C . ARG A 1 188 ? 8.392 7.770 3.348 1.00 92.88 188 ARG A C 1
ATOM 1529 O O . ARG A 1 188 ? 9.520 8.129 3.689 1.00 92.88 188 ARG A O 1
ATOM 1536 N N . HIS A 1 189 ? 8.196 6.767 2.495 1.00 94.06 189 HIS A N 1
ATOM 1537 C CA . HIS A 1 189 ? 9.289 6.140 1.759 1.00 94.06 189 HIS A CA 1
ATOM 1538 C C . HIS A 1 189 ? 9.401 6.773 0.365 1.00 94.06 189 HIS A C 1
ATOM 1540 O O . HIS A 1 189 ? 8.992 6.190 -0.639 1.00 94.06 189 HIS A O 1
ATOM 1546 N N . GLU A 1 190 ? 10.014 7.958 0.289 1.00 93.06 190 GLU A N 1
ATOM 1547 C CA . GLU A 1 190 ? 10.041 8.796 -0.923 1.00 93.06 190 GLU A CA 1
ATOM 1548 C C . GLU A 1 190 ? 10.455 8.054 -2.204 1.00 93.06 190 GLU A C 1
ATOM 1550 O O . GLU A 1 190 ? 9.819 8.205 -3.248 1.00 93.06 190 GLU A O 1
ATOM 1555 N N . LEU A 1 191 ? 11.527 7.253 -2.147 1.00 93.56 191 LEU A N 1
ATOM 1556 C CA . LEU A 1 191 ? 12.023 6.542 -3.328 1.00 93.56 191 LEU A CA 1
ATOM 1557 C C . LEU A 1 191 ? 11.054 5.443 -3.793 1.00 93.56 191 LEU A C 1
ATOM 1559 O O . LEU A 1 191 ? 10.800 5.340 -4.990 1.00 93.56 191 LEU A O 1
ATOM 1563 N N . ALA A 1 192 ? 10.490 4.659 -2.869 1.00 96.06 192 ALA A N 1
ATOM 1564 C CA . ALA A 1 192 ? 9.515 3.616 -3.181 1.00 96.06 192 ALA A CA 1
ATOM 1565 C C . ALA A 1 192 ? 8.240 4.224 -3.768 1.00 96.06 192 ALA A C 1
ATOM 1567 O O . ALA A 1 192 ? 7.729 3.740 -4.771 1.00 96.06 192 ALA A O 1
ATOM 1568 N N . GLU A 1 193 ? 7.777 5.337 -3.207 1.00 95.75 193 GLU A N 1
ATOM 1569 C CA . GLU A 1 193 ? 6.656 6.113 -3.731 1.00 95.75 193 GLU A CA 1
ATOM 1570 C C . GLU A 1 193 ? 6.933 6.653 -5.147 1.00 95.75 193 GLU A C 1
ATOM 1572 O O . GLU A 1 193 ? 6.082 6.540 -6.029 1.00 95.75 193 GLU A O 1
ATOM 1577 N N . LYS A 1 194 ? 8.128 7.201 -5.414 1.00 95.31 194 LYS A N 1
ATOM 1578 C CA . LYS A 1 194 ? 8.525 7.658 -6.763 1.00 95.31 194 LYS A CA 1
ATOM 1579 C C . LYS A 1 194 ? 8.561 6.504 -7.768 1.00 95.31 194 LYS A C 1
ATOM 1581 O O . LYS A 1 194 ? 8.047 6.649 -8.878 1.00 95.31 194 LYS A O 1
ATOM 1586 N N . VAL A 1 195 ? 9.127 5.364 -7.371 1.00 96.94 195 VAL A N 1
ATOM 1587 C CA . VAL A 1 195 ? 9.143 4.130 -8.171 1.00 96.94 195 VAL A CA 1
ATOM 1588 C C . VAL A 1 195 ? 7.719 3.656 -8.451 1.00 96.94 195 VAL A C 1
ATOM 1590 O O . VAL A 1 195 ? 7.348 3.506 -9.612 1.00 96.94 195 VAL A O 1
ATOM 1593 N N . SER A 1 196 ? 6.906 3.497 -7.410 1.00 97.69 196 SER A N 1
ATOM 1594 C CA . SER A 1 196 ? 5.513 3.064 -7.501 1.00 97.69 196 SER A CA 1
ATOM 1595 C C . SER A 1 196 ? 4.711 3.945 -8.461 1.00 97.69 196 SER A C 1
ATOM 1597 O O . SER A 1 196 ? 4.100 3.435 -9.397 1.00 97.69 196 SER A O 1
ATOM 1599 N N . ARG A 1 197 ? 4.805 5.276 -8.347 1.00 96.38 197 ARG A N 1
ATOM 1600 C CA . ARG A 1 197 ? 4.131 6.199 -9.279 1.00 96.38 197 ARG A CA 1
ATOM 1601 C C . ARG A 1 197 ? 4.544 6.017 -10.728 1.00 96.38 197 ARG A C 1
ATOM 1603 O O . ARG A 1 197 ? 3.687 6.048 -11.612 1.00 96.38 197 ARG A O 1
ATOM 1610 N N . ALA A 1 198 ? 5.838 5.846 -10.982 1.00 96.62 198 ALA A N 1
ATOM 1611 C CA . ALA A 1 198 ? 6.338 5.629 -12.333 1.00 96.62 198 ALA A CA 1
ATOM 1612 C C . ALA A 1 198 ? 5.828 4.298 -12.911 1.00 96.62 198 ALA A C 1
ATOM 1614 O O . ALA A 1 198 ? 5.414 4.252 -14.070 1.00 96.62 198 ALA A O 1
ATOM 1615 N N . LEU A 1 199 ? 5.792 3.244 -12.090 1.00 97.38 199 LEU A N 1
ATOM 1616 C CA . LEU A 1 199 ? 5.255 1.936 -12.461 1.00 97.38 199 LEU A CA 1
ATOM 1617 C C . LEU A 1 199 ? 3.753 2.001 -12.756 1.00 97.38 199 LEU A C 1
ATOM 1619 O O . LEU A 1 199 ? 3.348 1.607 -13.845 1.00 97.38 199 LEU A O 1
ATOM 1623 N N . LEU A 1 200 ? 2.947 2.571 -11.850 1.00 97.19 200 LEU A N 1
ATOM 1624 C CA . LEU A 1 200 ? 1.496 2.737 -12.024 1.00 97.19 200 LEU A CA 1
ATOM 1625 C C . LEU A 1 200 ? 1.157 3.532 -13.282 1.00 97.19 200 LEU A C 1
ATOM 1627 O O . LEU A 1 200 ? 0.236 3.174 -14.009 1.00 97.19 200 LEU A O 1
ATOM 1631 N N . LYS A 1 201 ? 1.918 4.597 -13.563 1.00 95.44 201 LYS A N 1
ATOM 1632 C CA . LYS A 1 201 ? 1.772 5.368 -14.801 1.00 95.44 201 LYS A CA 1
ATOM 1633 C C . LYS A 1 201 ? 2.064 4.511 -16.035 1.00 95.44 201 LYS A C 1
ATOM 1635 O O . LYS A 1 201 ? 1.368 4.652 -17.032 1.00 95.44 201 LYS A O 1
ATOM 1640 N N . GLY A 1 202 ? 3.066 3.635 -15.964 1.00 93.38 202 GLY A N 1
ATOM 1641 C CA . GLY A 1 202 ? 3.444 2.733 -17.054 1.00 93.38 202 GLY A CA 1
ATOM 1642 C C . GLY A 1 202 ? 2.383 1.688 -17.412 1.00 93.38 202 GLY A C 1
ATOM 1643 O O . GLY A 1 202 ? 2.341 1.265 -18.561 1.00 93.38 202 GLY A O 1
ATOM 1644 N N . ILE A 1 203 ? 1.520 1.313 -16.463 1.00 95.56 203 ILE A N 1
ATOM 1645 C CA . ILE A 1 203 ? 0.396 0.378 -16.670 1.00 95.56 203 ILE A CA 1
ATOM 1646 C C . ILE A 1 203 ? -0.973 1.069 -16.646 1.00 95.56 203 ILE A C 1
ATOM 1648 O O . ILE A 1 203 ? -1.991 0.399 -16.550 1.00 95.56 203 ILE A O 1
ATOM 1652 N N . GLU A 1 204 ? -1.004 2.403 -16.708 1.00 95.06 204 GLU A N 1
ATOM 1653 C CA . GLU A 1 204 ? -2.234 3.211 -16.722 1.00 95.06 204 GLU A CA 1
ATOM 1654 C C . GLU A 1 204 ? -3.156 3.013 -15.497 1.00 95.06 204 GLU A C 1
ATOM 1656 O O . GLU A 1 204 ? -4.353 3.288 -15.545 1.00 95.06 204 GLU A O 1
ATOM 1661 N N . MET A 1 205 ? -2.593 2.615 -14.353 1.00 95.31 205 MET A N 1
ATOM 1662 C CA . MET A 1 205 ? -3.315 2.367 -13.094 1.00 95.31 205 MET A CA 1
ATOM 1663 C C . MET A 1 205 ? -3.050 3.460 -12.044 1.00 95.31 205 MET A C 1
ATOM 1665 O O . MET A 1 205 ? -2.836 3.192 -10.860 1.00 95.31 205 MET 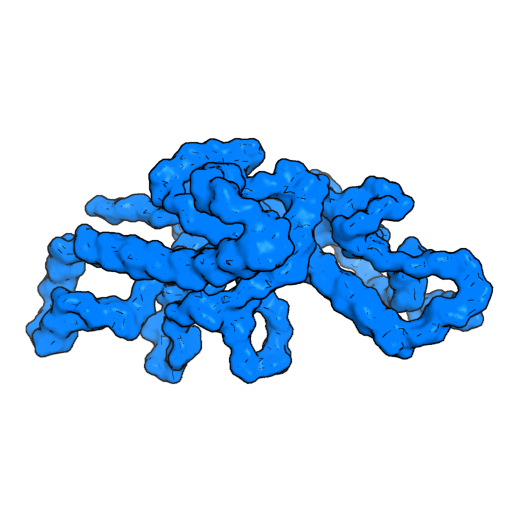A O 1
ATOM 1669 N N . VAL A 1 206 ? -3.023 4.727 -12.468 1.00 93.81 206 VAL A N 1
ATOM 1670 C CA . VAL A 1 206 ? -2.771 5.858 -11.559 1.00 93.81 206 VAL A CA 1
ATOM 1671 C C . VAL A 1 206 ? -3.900 5.980 -10.534 1.00 93.81 206 VAL A C 1
ATOM 1673 O O . VAL A 1 206 ? -5.057 6.183 -10.893 1.00 93.81 206 VAL A O 1
ATOM 1676 N N . GLY A 1 207 ? -3.539 5.917 -9.250 1.00 93.12 207 GLY A N 1
ATOM 1677 C CA . GLY A 1 207 ? -4.493 5.972 -8.142 1.00 93.12 207 GLY A CA 1
ATOM 1678 C C . GLY A 1 207 ? -5.090 4.616 -7.760 1.00 93.12 207 GLY A C 1
ATOM 1679 O O . GLY A 1 207 ? -5.999 4.594 -6.935 1.00 93.12 207 GLY A O 1
ATOM 1680 N N . ALA A 1 208 ? -4.598 3.502 -8.316 1.00 95.94 208 ALA A N 1
ATOM 1681 C CA . ALA A 1 208 ? -5.008 2.165 -7.891 1.00 95.94 208 ALA A CA 1
ATOM 1682 C C . ALA A 1 208 ? -4.724 1.931 -6.402 1.00 95.94 208 ALA A C 1
ATOM 1684 O O . ALA A 1 208 ? -3.745 2.444 -5.846 1.00 95.94 208 ALA A O 1
ATOM 1685 N N . SER A 1 209 ? -5.579 1.142 -5.751 1.00 95.50 209 SER A N 1
ATOM 1686 C CA . SER A 1 209 ? -5.329 0.716 -4.370 1.00 95.50 209 SER A CA 1
ATOM 1687 C C . SER A 1 209 ? -4.212 -0.327 -4.319 1.00 95.50 209 SER A C 1
ATOM 1689 O O . SER A 1 209 ? -4.092 -1.158 -5.216 1.00 95.50 209 SER A O 1
ATOM 1691 N N . HIS A 1 210 ? -3.404 -0.340 -3.258 1.00 95.50 210 HIS A N 1
ATOM 1692 C CA . HIS A 1 210 ? -2.402 -1.404 -3.100 1.00 95.50 210 HIS A CA 1
ATOM 1693 C C . HIS A 1 210 ? -3.063 -2.787 -2.942 1.00 95.50 210 HIS A C 1
ATOM 1695 O O . HIS A 1 210 ? -2.482 -3.783 -3.361 1.00 95.50 210 HIS A O 1
ATOM 1701 N N . LEU A 1 211 ? -4.283 -2.851 -2.384 1.00 95.56 211 LEU A N 1
ATOM 1702 C CA . LEU A 1 211 ? -5.057 -4.090 -2.289 1.00 95.56 211 LEU A CA 1
ATOM 1703 C C . LEU A 1 211 ? -5.422 -4.625 -3.676 1.00 95.56 211 LEU A C 1
ATOM 1705 O O . LEU A 1 211 ? -5.258 -5.814 -3.909 1.00 95.56 211 LEU A O 1
ATOM 1709 N N . GLU A 1 212 ? -5.870 -3.762 -4.592 1.00 96.00 212 GLU A N 1
ATOM 1710 C CA . GLU A 1 212 ? -6.167 -4.132 -5.984 1.00 96.00 212 GLU A CA 1
ATOM 1711 C C . GLU A 1 212 ? -4.966 -4.811 -6.645 1.00 96.00 212 GLU A C 1
ATOM 1713 O O . GLU A 1 212 ? -5.108 -5.866 -7.252 1.00 96.00 212 GLU A O 1
ATOM 1718 N N . LEU A 1 213 ? -3.770 -4.250 -6.469 1.00 96.69 213 LEU A N 1
ATOM 1719 C CA . LEU A 1 213 ? -2.554 -4.815 -7.055 1.00 96.69 213 LEU A CA 1
ATOM 1720 C C . LEU A 1 213 ? -2.074 -6.068 -6.316 1.00 96.69 213 LEU A C 1
ATOM 1722 O O . LEU A 1 213 ? -1.438 -6.923 -6.922 1.00 96.69 213 LEU A O 1
ATOM 1726 N N . ALA A 1 214 ? -2.382 -6.200 -5.024 1.00 94.75 214 ALA A N 1
ATOM 1727 C CA . ALA A 1 214 ? -2.096 -7.411 -4.262 1.00 94.75 214 ALA A CA 1
ATOM 1728 C C . ALA A 1 214 ? -2.986 -8.581 -4.710 1.00 94.75 214 ALA A C 1
ATOM 1730 O O . ALA A 1 214 ? -2.480 -9.677 -4.921 1.00 94.75 214 ALA A O 1
ATOM 1731 N N . VAL A 1 215 ? -4.288 -8.350 -4.923 1.00 94.88 215 VAL A N 1
ATOM 1732 C CA . VAL A 1 215 ? -5.216 -9.402 -5.386 1.00 94.88 215 VAL A CA 1
ATOM 1733 C C . VAL A 1 215 ? -4.978 -9.819 -6.838 1.00 94.88 215 VAL A C 1
ATOM 1735 O O . VAL A 1 215 ? -5.419 -10.894 -7.231 1.00 94.88 215 VAL A O 1
ATOM 1738 N N . MET A 1 216 ? -4.268 -9.005 -7.627 1.00 94.81 216 MET A N 1
ATOM 1739 C CA . MET A 1 216 ? -3.777 -9.402 -8.953 1.00 94.81 216 MET A CA 1
ATOM 1740 C C . MET A 1 216 ? -2.669 -10.467 -8.885 1.00 94.81 216 MET A C 1
ATOM 1742 O O . MET A 1 216 ? -2.436 -11.141 -9.881 1.00 94.81 216 MET A O 1
ATOM 1746 N N . GLY A 1 217 ? -2.003 -10.635 -7.737 1.00 94.56 217 GLY A N 1
ATOM 1747 C CA . GLY A 1 217 ? -0.967 -11.647 -7.536 1.00 94.56 217 GLY A CA 1
ATOM 1748 C C . GLY A 1 217 ? 0.317 -11.403 -8.336 1.00 94.56 217 GLY A C 1
ATOM 1749 O O . GLY A 1 217 ? 0.706 -10.264 -8.622 1.00 94.56 217 GLY A O 1
ATOM 1750 N N . ASP A 1 218 ? 0.992 -12.497 -8.683 1.00 95.62 218 ASP A N 1
ATOM 1751 C CA . ASP A 1 218 ? 2.270 -12.494 -9.395 1.00 95.62 218 ASP A CA 1
ATOM 1752 C C . ASP A 1 218 ? 2.063 -12.375 -10.910 1.00 95.62 218 ASP A C 1
ATOM 1754 O O . ASP A 1 218 ? 2.225 -13.330 -11.667 1.00 95.62 218 ASP A O 1
ATOM 1758 N N . VAL A 1 219 ? 1.704 -11.171 -11.359 1.00 96.75 219 VAL A N 1
ATOM 1759 C CA . VAL A 1 219 ? 1.449 -10.867 -12.783 1.00 96.75 219 VAL A CA 1
ATOM 1760 C C . VAL A 1 219 ? 2.315 -9.734 -13.324 1.00 96.75 219 VAL A C 1
ATOM 1762 O O . VAL A 1 219 ? 2.303 -9.452 -14.522 1.00 96.75 219 VAL A O 1
ATOM 1765 N N . PHE A 1 220 ? 3.080 -9.053 -12.472 1.00 97.62 220 PHE A N 1
ATOM 1766 C CA . PHE A 1 220 ? 3.866 -7.899 -12.891 1.00 97.62 220 PHE A CA 1
ATOM 1767 C C . PHE A 1 220 ? 5.212 -8.347 -13.447 1.00 97.62 220 PHE A C 1
ATOM 1769 O O . PHE A 1 220 ? 5.970 -9.061 -12.790 1.00 97.62 220 PHE A O 1
ATOM 1776 N N . VAL A 1 221 ? 5.553 -7.866 -14.641 1.00 96.06 221 VAL A N 1
ATOM 1777 C CA . VAL A 1 221 ? 6.832 -8.156 -15.299 1.00 96.06 221 VAL A CA 1
ATOM 1778 C C . VAL A 1 221 ? 7.607 -6.863 -15.499 1.00 96.06 221 VAL A C 1
ATOM 1780 O O . VAL A 1 221 ? 7.048 -5.832 -15.882 1.00 96.06 221 VAL A O 1
ATOM 1783 N N . CYS A 1 222 ? 8.909 -6.903 -15.221 1.00 95.25 222 CYS A N 1
ATOM 1784 C CA . CYS A 1 222 ? 9.799 -5.786 -15.507 1.00 95.25 222 CYS A CA 1
ATOM 1785 C C . CYS A 1 222 ? 10.080 -5.771 -17.010 1.00 95.25 222 CYS A C 1
ATOM 1787 O O . CYS A 1 222 ? 10.692 -6.704 -17.529 1.00 95.25 222 CYS A O 1
ATOM 1789 N N . GLY A 1 223 ? 9.676 -4.706 -17.705 1.00 91.69 223 GLY A N 1
ATOM 1790 C CA . GLY A 1 223 ? 9.873 -4.595 -19.156 1.00 91.69 223 GLY A CA 1
ATOM 1791 C C . GLY A 1 223 ? 11.328 -4.354 -19.568 1.00 91.69 223 GLY A C 1
ATOM 1792 O O . GLY A 1 223 ? 11.642 -4.367 -20.751 1.00 91.69 223 GLY A O 1
ATOM 1793 N N . ARG A 1 224 ? 12.222 -4.149 -18.596 1.00 88.69 224 ARG A N 1
ATOM 1794 C CA . ARG A 1 224 ? 13.636 -3.801 -18.805 1.00 88.69 224 ARG A CA 1
ATOM 1795 C C . ARG A 1 224 ? 14.600 -4.920 -18.426 1.00 88.69 224 ARG A C 1
ATOM 1797 O O . ARG A 1 224 ? 15.785 -4.873 -18.750 1.00 88.69 224 ARG A O 1
ATOM 1804 N N . CYS A 1 225 ? 14.095 -5.942 -17.740 1.00 87.62 225 CYS A N 1
ATOM 1805 C CA . CYS A 1 225 ? 14.850 -7.149 -17.453 1.00 87.62 225 CYS A CA 1
ATOM 1806 C C . CYS A 1 225 ? 14.827 -8.084 -18.662 1.00 87.62 225 CYS A C 1
ATOM 1808 O O . CYS A 1 225 ? 13.783 -8.315 -19.263 1.00 87.62 225 CYS A O 1
ATOM 1810 N N . ARG A 1 226 ? 15.983 -8.679 -18.976 1.00 77.44 226 ARG A N 1
ATOM 1811 C CA . ARG A 1 226 ? 16.063 -9.746 -19.986 1.00 77.44 226 ARG A CA 1
ATOM 1812 C C . ARG A 1 226 ? 15.439 -11.045 -19.490 1.00 77.44 226 ARG A C 1
ATOM 1814 O O . ARG A 1 226 ? 14.721 -11.698 -20.231 1.00 77.44 226 ARG A O 1
ATOM 1821 N N . LEU A 1 227 ? 15.717 -11.398 -18.235 1.00 79.44 227 LEU A N 1
ATOM 1822 C CA . LEU A 1 227 ? 15.075 -12.521 -17.564 1.00 79.44 227 LEU A CA 1
ATOM 1823 C C . LEU A 1 227 ? 13.729 -12.038 -17.032 1.00 79.44 227 LEU A C 1
ATOM 1825 O O . LEU A 1 227 ? 13.656 -11.439 -15.955 1.00 79.44 227 LEU A O 1
ATOM 1829 N N . GLN A 1 228 ? 12.686 -12.237 -17.833 1.00 83.25 228 GLN A N 1
ATOM 1830 C CA . GLN A 1 228 ? 11.325 -11.911 -17.440 1.00 83.25 228 GLN A CA 1
ATOM 1831 C C . GLN A 1 228 ? 10.877 -12.928 -16.392 1.00 83.25 228 GLN A C 1
ATOM 1833 O O . GLN A 1 228 ? 10.784 -14.121 -16.655 1.00 83.25 228 GLN A O 1
ATOM 1838 N N . LYS A 1 229 ? 10.669 -12.445 -15.171 1.00 90.75 229 LYS A N 1
ATOM 1839 C CA . LYS A 1 229 ? 10.015 -13.192 -14.102 1.00 90.75 229 LYS A CA 1
ATOM 1840 C C . LYS A 1 229 ? 8.827 -12.377 -13.643 1.00 90.75 229 LYS A C 1
ATOM 1842 O O . LYS A 1 229 ? 8.965 -11.162 -13.453 1.00 90.75 229 LYS A O 1
ATOM 1847 N N . VAL A 1 230 ? 7.704 -13.055 -13.454 1.00 94.56 230 VAL A N 1
ATOM 1848 C CA . VAL A 1 230 ? 6.547 -12.468 -12.794 1.00 94.56 230 VAL A CA 1
ATOM 1849 C C . VAL A 1 230 ? 6.885 -12.153 -11.340 1.00 94.56 230 VAL A C 1
ATOM 1851 O O . VAL A 1 230 ? 7.766 -12.770 -10.731 1.00 94.56 230 VAL A O 1
ATOM 1854 N N . LYS A 1 231 ? 6.251 -11.112 -10.817 1.00 95.75 231 LYS A N 1
ATOM 1855 C CA . LYS A 1 231 ? 6.428 -10.621 -9.454 1.00 95.75 231 LYS A CA 1
ATOM 1856 C C . LYS A 1 231 ? 5.089 -10.120 -8.947 1.00 95.75 231 LYS A C 1
ATOM 1858 O O . LYS A 1 231 ? 4.305 -9.582 -9.731 1.00 95.75 231 LYS A O 1
ATOM 1863 N N . SER A 1 232 ? 4.890 -10.192 -7.639 1.00 95.94 232 SER A N 1
ATOM 1864 C CA . SER A 1 232 ? 3.861 -9.413 -6.958 1.00 95.94 232 SER A CA 1
ATOM 1865 C C . SER A 1 232 ? 4.126 -7.917 -7.117 1.00 95.94 232 SER A C 1
ATOM 1867 O O . SER A 1 232 ? 5.243 -7.487 -7.434 1.00 95.94 232 SER A O 1
ATOM 1869 N N . TRP A 1 233 ? 3.118 -7.093 -6.829 1.00 97.00 233 TRP A N 1
ATOM 1870 C CA . TRP A 1 233 ? 3.283 -5.639 -6.814 1.00 97.00 233 TRP A CA 1
ATOM 1871 C C . TRP A 1 233 ? 4.425 -5.185 -5.891 1.00 97.00 233 TRP A C 1
ATOM 1873 O O . TRP A 1 233 ? 5.304 -4.421 -6.297 1.00 97.00 233 TRP A O 1
ATOM 1883 N N . GLN A 1 234 ? 4.459 -5.711 -4.663 1.00 95.31 234 GLN A N 1
ATOM 1884 C CA . GLN A 1 234 ? 5.531 -5.439 -3.704 1.00 95.31 234 GLN A CA 1
ATOM 1885 C C . GLN A 1 234 ? 6.891 -5.893 -4.253 1.00 95.31 234 GLN A C 1
ATOM 1887 O O . GLN A 1 234 ? 7.862 -5.139 -4.186 1.00 95.31 234 GLN A O 1
ATOM 1892 N N . GLY A 1 235 ? 6.951 -7.078 -4.869 1.00 95.50 235 GLY A N 1
ATOM 1893 C CA . GLY A 1 235 ? 8.161 -7.584 -5.515 1.00 95.50 235 GLY A CA 1
ATOM 1894 C C . GLY A 1 235 ? 8.641 -6.707 -6.675 1.00 95.50 235 GLY A C 1
ATOM 1895 O O . GLY A 1 235 ? 9.847 -6.557 -6.866 1.00 95.50 235 GLY A O 1
ATOM 1896 N N . MET A 1 236 ? 7.729 -6.087 -7.428 1.00 97.31 236 MET A N 1
ATOM 1897 C CA . MET A 1 236 ? 8.072 -5.169 -8.517 1.00 97.31 236 MET A CA 1
ATOM 1898 C C . MET A 1 236 ? 8.651 -3.846 -8.005 1.00 97.31 236 MET A C 1
ATOM 1900 O O . MET A 1 236 ? 9.664 -3.373 -8.524 1.00 97.31 236 MET A O 1
ATOM 1904 N N . VAL A 1 237 ? 8.044 -3.257 -6.970 1.00 97.12 237 VAL A N 1
ATOM 1905 C CA . VAL A 1 237 ? 8.576 -2.038 -6.337 1.00 97.12 237 VAL A CA 1
ATOM 1906 C C . VAL A 1 237 ? 9.957 -2.322 -5.739 1.00 97.12 237 VAL A C 1
ATOM 1908 O O . VAL A 1 237 ? 10.902 -1.581 -6.016 1.00 97.12 237 VAL A O 1
ATOM 1911 N N . GLN A 1 238 ? 10.105 -3.430 -5.003 1.00 95.44 238 GLN A N 1
ATOM 1912 C CA . GLN A 1 238 ? 11.386 -3.839 -4.421 1.00 95.44 238 GLN A CA 1
ATOM 1913 C C . GLN A 1 238 ? 12.459 -4.073 -5.493 1.00 95.44 238 GLN A C 1
ATOM 1915 O O . GLN A 1 238 ? 13.575 -3.582 -5.354 1.00 95.44 238 GLN A O 1
ATOM 1920 N N . HIS A 1 239 ? 12.108 -4.736 -6.602 1.00 94.81 239 HIS A N 1
ATOM 1921 C CA . HIS A 1 239 ? 13.012 -4.955 -7.737 1.00 94.81 239 HIS A CA 1
ATOM 1922 C C . HIS A 1 239 ? 13.642 -3.646 -8.237 1.00 94.81 239 HIS A C 1
ATOM 1924 O O . HIS A 1 239 ? 14.856 -3.560 -8.410 1.00 94.81 239 HIS A O 1
ATOM 1930 N N . TYR A 1 240 ? 12.838 -2.600 -8.435 1.00 95.38 240 TYR A N 1
ATOM 1931 C CA . TYR A 1 240 ? 13.350 -1.302 -8.885 1.00 95.38 240 TYR A CA 1
ATOM 1932 C C . TYR A 1 240 ? 14.190 -0.587 -7.820 1.00 95.38 240 TYR A C 1
ATOM 1934 O O . TYR A 1 240 ? 15.187 0.051 -8.164 1.00 95.38 240 TYR A O 1
ATOM 1942 N N . LEU A 1 241 ? 13.828 -0.701 -6.538 1.00 94.00 241 LEU A N 1
ATOM 1943 C CA . LEU A 1 241 ? 14.641 -0.168 -5.440 1.00 94.00 241 LEU A CA 1
ATOM 1944 C C . LEU A 1 241 ? 16.028 -0.817 -5.406 1.00 94.00 241 LEU A C 1
ATOM 1946 O O . LEU A 1 241 ? 17.033 -0.111 -5.292 1.00 94.00 241 LEU A O 1
ATOM 1950 N N . ASP A 1 242 ? 16.088 -2.138 -5.556 1.00 91.81 242 ASP A N 1
ATOM 1951 C CA . ASP A 1 242 ? 17.337 -2.898 -5.544 1.00 91.81 242 ASP A CA 1
ATOM 1952 C C . ASP A 1 242 ? 18.229 -2.540 -6.733 1.00 91.81 242 ASP A C 1
ATOM 1954 O O . ASP A 1 242 ? 19.429 -2.320 -6.563 1.00 91.81 242 ASP A O 1
ATOM 1958 N N . GLU A 1 243 ? 17.658 -2.393 -7.929 1.00 90.25 243 GLU A N 1
ATOM 1959 C CA . GLU A 1 243 ? 18.410 -1.995 -9.122 1.00 90.25 243 GLU A CA 1
ATOM 1960 C C . GLU A 1 243 ? 18.930 -0.545 -9.019 1.00 90.25 243 GLU A C 1
ATOM 1962 O O . GLU A 1 243 ? 20.078 -0.269 -9.377 1.00 90.25 243 GLU A O 1
ATOM 1967 N N . ILE A 1 244 ? 18.152 0.386 -8.448 1.00 90.38 244 ILE A N 1
ATOM 1968 C CA . ILE A 1 244 ? 18.605 1.766 -8.183 1.00 90.38 244 ILE A CA 1
ATOM 1969 C C . ILE A 1 244 ? 19.734 1.791 -7.139 1.00 90.38 244 ILE A C 1
ATOM 1971 O O . ILE A 1 244 ? 20.738 2.495 -7.321 1.00 90.38 244 ILE A O 1
ATOM 1975 N N . ARG A 1 245 ? 19.610 1.013 -6.055 1.00 88.44 245 ARG A N 1
ATOM 1976 C CA . ARG A 1 245 ? 20.657 0.881 -5.026 1.00 88.44 245 ARG A CA 1
ATOM 1977 C C . ARG A 1 245 ? 21.925 0.261 -5.618 1.00 88.44 245 ARG A C 1
ATOM 1979 O O . ARG A 1 245 ? 23.011 0.808 -5.433 1.00 88.44 245 ARG A O 1
ATOM 1986 N N . SER A 1 246 ? 21.790 -0.817 -6.391 1.00 85.62 246 SER A N 1
ATOM 1987 C CA . SER A 1 246 ? 22.903 -1.502 -7.062 1.00 85.62 246 SER A CA 1
ATOM 1988 C C . SER A 1 246 ? 23.654 -0.579 -8.026 1.00 85.62 246 SER A C 1
ATOM 1990 O O . SER A 1 246 ? 24.889 -0.519 -8.010 1.00 85.62 246 SER A O 1
ATOM 1992 N N . TRP A 1 247 ? 22.920 0.219 -8.808 1.00 84.62 247 TRP A N 1
ATOM 1993 C CA . TRP A 1 247 ? 23.504 1.247 -9.667 1.00 84.62 247 TRP A CA 1
ATOM 1994 C C . TRP A 1 247 ? 24.295 2.289 -8.865 1.00 84.62 247 TRP A C 1
ATOM 1996 O O . TRP A 1 247 ? 25.431 2.614 -9.212 1.00 84.62 247 TRP A O 1
ATOM 2006 N N . SER A 1 248 ? 23.731 2.767 -7.754 1.00 84.94 248 SER A N 1
ATOM 2007 C CA . SER A 1 248 ? 24.376 3.765 -6.890 1.00 84.94 248 SER A CA 1
ATOM 2008 C C . SER A 1 248 ? 25.685 3.244 -6.285 1.00 84.94 248 SER A C 1
ATOM 2010 O O . SER A 1 248 ? 26.700 3.937 -6.319 1.00 84.94 248 SER A O 1
ATOM 2012 N N . VAL A 1 249 ? 25.697 1.996 -5.801 1.00 81.69 249 VAL A N 1
ATOM 2013 C CA . VAL A 1 249 ? 26.918 1.333 -5.304 1.00 81.69 249 VAL A CA 1
ATOM 2014 C C . VAL A 1 249 ? 27.948 1.178 -6.422 1.00 81.69 249 VAL A C 1
ATOM 2016 O O . VAL A 1 249 ? 29.130 1.449 -6.212 1.00 81.69 249 VAL A O 1
ATOM 2019 N N . SER A 1 250 ? 27.510 0.800 -7.625 1.00 75.25 250 SER A N 1
ATOM 2020 C CA . SER A 1 250 ? 28.401 0.649 -8.780 1.00 75.25 250 SER A CA 1
ATOM 2021 C C . SER A 1 250 ? 29.122 1.960 -9.111 1.00 75.25 250 SER A C 1
ATOM 2023 O O . SER A 1 250 ? 30.335 1.949 -9.323 1.00 75.25 250 SER A O 1
ATOM 2025 N N . LEU A 1 251 ? 28.413 3.095 -9.074 1.00 74.81 251 LEU A N 1
ATOM 2026 C CA . LEU A 1 251 ? 29.005 4.423 -9.278 1.00 74.81 251 LEU A CA 1
ATOM 2027 C C . LEU A 1 251 ? 30.039 4.801 -8.201 1.00 74.81 251 LEU A C 1
ATOM 2029 O O . LEU A 1 251 ? 31.010 5.489 -8.513 1.00 74.81 251 LEU A O 1
ATOM 2033 N N . LEU A 1 252 ? 29.851 4.352 -6.955 1.00 74.56 252 LEU A N 1
ATOM 2034 C CA . LEU A 1 252 ? 30.753 4.646 -5.834 1.00 74.56 252 LEU A CA 1
ATOM 2035 C C . LEU A 1 252 ? 32.020 3.780 -5.838 1.00 74.56 252 LEU A C 1
ATOM 2037 O O . LEU A 1 252 ? 33.115 4.295 -5.616 1.00 74.56 252 LEU A O 1
ATOM 2041 N N . VAL A 1 253 ? 31.883 2.471 -6.073 1.00 68.19 253 VAL A N 1
ATOM 2042 C CA . VAL A 1 253 ? 32.993 1.500 -5.972 1.00 68.19 253 VAL A CA 1
ATOM 2043 C C . VAL A 1 253 ? 33.915 1.559 -7.190 1.00 68.19 253 VAL A C 1
ATOM 2045 O O . VAL A 1 253 ? 35.119 1.323 -7.076 1.00 68.19 253 VAL A O 1
ATOM 2048 N N . TYR A 1 254 ? 33.383 1.928 -8.356 1.00 62.81 254 TYR A N 1
ATOM 2049 C CA . TYR A 1 254 ? 34.140 1.973 -9.603 1.00 62.81 254 TYR A CA 1
ATOM 2050 C C . TYR A 1 254 ? 34.153 3.381 -10.219 1.00 62.81 254 TYR A C 1
ATOM 2052 O O . TYR A 1 254 ? 33.673 3.573 -11.335 1.00 62.81 254 TYR A O 1
ATOM 2060 N N . PRO A 1 255 ? 34.828 4.377 -9.611 1.00 54.03 255 PRO A N 1
ATOM 2061 C CA . PRO A 1 255 ? 35.065 5.663 -10.279 1.00 54.03 255 PRO A CA 1
ATOM 2062 C C . PRO A 1 255 ? 35.890 5.519 -11.580 1.00 54.03 255 PRO A C 1
ATOM 2064 O O . PRO A 1 255 ? 36.018 6.469 -12.355 1.00 54.03 255 PRO A O 1
ATOM 2067 N N . ARG A 1 256 ? 36.415 4.313 -11.865 1.00 46.97 256 ARG A N 1
ATOM 2068 C CA . ARG A 1 256 ? 37.041 3.919 -13.136 1.00 46.97 256 ARG A CA 1
ATOM 2069 C C . ARG A 1 256 ? 36.086 3.877 -14.337 1.00 46.97 256 ARG A C 1
ATOM 2071 O O . ARG A 1 256 ? 36.583 3.703 -15.440 1.00 46.97 256 ARG A O 1
ATOM 2078 N N . PHE A 1 257 ? 34.787 4.154 -14.182 1.00 50.69 257 PHE A N 1
ATOM 2079 C CA . PHE A 1 257 ? 33.903 4.487 -15.316 1.00 50.69 257 PHE A CA 1
ATOM 2080 C C . PHE A 1 257 ? 34.284 5.795 -16.044 1.00 50.69 257 PHE A C 1
ATOM 2082 O O . PHE A 1 257 ? 33.679 6.134 -17.055 1.00 50.69 257 PHE A O 1
ATOM 2089 N N . LYS A 1 258 ? 35.363 6.476 -15.628 1.00 46.19 258 LYS A N 1
ATOM 2090 C CA . LYS A 1 258 ? 36.217 7.279 -16.525 1.00 46.19 258 LYS A CA 1
ATOM 2091 C C . LYS A 1 258 ? 37.067 6.398 -17.460 1.00 46.19 258 LYS A C 1
ATOM 2093 O O . LYS A 1 258 ? 38.256 6.652 -17.649 1.00 46.19 258 LYS A O 1
ATOM 2098 N N . THR A 1 259 ? 36.511 5.334 -18.029 1.00 47.31 259 THR A N 1
ATOM 2099 C CA . THR A 1 259 ? 37.191 4.654 -19.131 1.00 47.31 259 THR A CA 1
ATOM 2100 C C . THR A 1 259 ? 37.226 5.629 -20.305 1.00 47.31 259 THR A C 1
ATOM 2102 O O . THR A 1 259 ? 36.207 6.237 -20.612 1.00 47.31 259 THR A O 1
ATOM 2105 N N . LEU A 1 260 ? 38.355 5.744 -21.009 1.00 51.03 260 LEU A N 1
ATOM 2106 C CA . LEU A 1 260 ? 38.477 6.460 -22.296 1.00 51.03 260 LEU A CA 1
ATOM 2107 C C . LEU A 1 260 ? 37.539 5.905 -23.396 1.00 51.03 260 LEU A C 1
ATOM 2109 O O . LEU A 1 260 ? 37.596 6.340 -24.543 1.00 51.03 260 LEU A O 1
ATOM 2113 N N . HIS A 1 261 ? 36.699 4.924 -23.060 1.00 45.94 261 HIS A N 1
ATOM 2114 C CA . HIS A 1 261 ? 35.707 4.345 -23.938 1.00 45.94 261 HIS A CA 1
ATOM 2115 C C . HIS A 1 261 ? 34.597 5.378 -24.212 1.00 45.94 261 HIS A C 1
ATOM 2117 O O . HIS A 1 261 ? 33.980 5.868 -23.267 1.00 45.94 261 HIS A O 1
ATOM 2123 N N . PRO A 1 262 ? 34.290 5.702 -25.480 1.00 56.78 262 PRO A N 1
ATOM 2124 C CA . PRO A 1 262 ? 33.313 6.732 -25.855 1.00 56.78 262 PRO A CA 1
ATOM 2125 C C . PRO A 1 262 ? 31.847 6.339 -25.581 1.00 56.78 262 PRO A C 1
ATOM 2127 O O . PRO A 1 262 ? 30.925 6.963 -26.102 1.00 56.78 262 PRO A O 1
ATOM 2130 N N . THR A 1 263 ? 31.600 5.285 -24.802 1.00 56.97 263 THR A N 1
ATOM 2131 C CA . THR A 1 263 ? 30.256 4.760 -24.552 1.00 56.97 263 THR A CA 1
ATOM 2132 C C . THR A 1 263 ? 29.726 5.319 -23.239 1.00 56.97 263 THR A C 1
ATOM 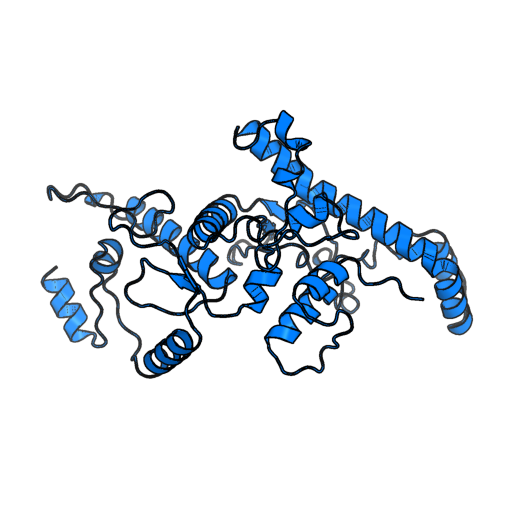2134 O O . THR A 1 263 ? 30.241 4.998 -22.174 1.00 56.97 263 THR A O 1
ATOM 2137 N N . GLY A 1 264 ? 28.691 6.157 -23.319 1.00 62.22 264 GLY A N 1
ATOM 2138 C CA . GLY A 1 264 ? 27.967 6.624 -22.140 1.00 62.22 264 GLY A CA 1
ATOM 2139 C C . GLY A 1 264 ? 27.286 5.462 -21.413 1.00 62.22 264 GLY A C 1
ATOM 2140 O O . GLY A 1 264 ? 26.667 4.605 -22.044 1.00 62.22 264 GLY A O 1
ATOM 2141 N N . TYR A 1 265 ? 27.400 5.445 -20.088 1.00 67.38 265 TYR A N 1
ATOM 2142 C CA . TYR A 1 265 ? 26.768 4.453 -19.221 1.00 67.38 265 TYR A CA 1
ATOM 2143 C C . TYR A 1 265 ? 25.471 5.008 -18.634 1.00 67.38 265 TYR A C 1
ATOM 2145 O O . TYR A 1 265 ? 25.393 6.190 -18.299 1.00 67.38 265 TYR A O 1
ATOM 2153 N N . TYR A 1 266 ? 24.465 4.153 -18.477 1.00 76.00 266 TYR A N 1
ATOM 2154 C CA . TYR A 1 266 ? 23.168 4.542 -17.934 1.00 76.00 266 TYR A CA 1
ATOM 2155 C C . TYR A 1 266 ? 22.549 3.422 -17.100 1.00 76.00 266 TYR A C 1
ATOM 2157 O O . TYR A 1 266 ? 22.797 2.241 -17.334 1.00 76.00 266 TYR A O 1
ATOM 2165 N N . ASN A 1 267 ? 21.691 3.802 -16.154 1.00 83.31 267 ASN A N 1
ATOM 2166 C CA . ASN A 1 267 ? 20.881 2.852 -15.405 1.00 83.31 267 ASN A CA 1
ATOM 2167 C C . ASN A 1 267 ? 19.703 2.388 -16.271 1.00 83.31 267 ASN A C 1
ATOM 2169 O O . ASN A 1 267 ? 18.766 3.159 -16.500 1.00 83.31 267 ASN A O 1
ATOM 2173 N N . ALA A 1 268 ? 19.735 1.129 -16.714 1.00 84.31 268 ALA A N 1
ATOM 2174 C CA . ALA A 1 268 ? 18.636 0.526 -17.463 1.00 84.31 268 ALA A CA 1
ATOM 2175 C C . ALA A 1 268 ? 17.312 0.613 -16.690 1.00 84.31 268 ALA A C 1
ATOM 2177 O O . ALA A 1 268 ? 16.290 0.889 -17.292 1.00 84.31 268 ALA A O 1
ATOM 2178 N N . HIS A 1 269 ? 17.313 0.509 -15.361 1.00 90.62 269 HIS A N 1
ATOM 2179 C CA . HIS A 1 269 ? 16.128 0.614 -14.502 1.00 90.62 269 HIS A CA 1
ATOM 2180 C C . HIS A 1 269 ? 15.813 2.053 -14.043 1.00 90.62 269 HIS A C 1
ATOM 2182 O O . HIS A 1 269 ? 15.060 2.254 -13.092 1.00 90.62 269 HIS A O 1
ATOM 2188 N N . SER A 1 270 ? 16.360 3.082 -14.704 1.00 89.69 270 SER A N 1
ATOM 2189 C CA . SER A 1 270 ? 16.041 4.477 -14.376 1.00 89.69 270 SER A CA 1
ATOM 2190 C C . SER A 1 270 ? 14.574 4.813 -14.660 1.00 89.69 270 SER A C 1
ATOM 2192 O O . SER A 1 270 ? 14.153 4.834 -15.815 1.00 89.69 270 SER A O 1
ATOM 2194 N N . ILE A 1 271 ? 13.809 5.184 -13.633 1.00 91.94 271 ILE A N 1
ATOM 2195 C CA . ILE A 1 271 ? 12.393 5.564 -13.774 1.00 91.94 271 ILE A CA 1
ATOM 2196 C C . ILE A 1 271 ? 12.158 6.822 -14.632 1.00 91.94 271 ILE A C 1
ATOM 2198 O O . ILE A 1 271 ? 11.032 7.073 -15.050 1.00 91.94 271 ILE A O 1
ATOM 2202 N N . THR A 1 272 ? 13.203 7.612 -14.909 1.00 86.12 272 THR A N 1
ATOM 2203 C CA . THR A 1 272 ? 13.123 8.853 -15.700 1.00 86.12 272 THR A CA 1
ATOM 2204 C C . THR A 1 272 ? 13.658 8.717 -17.122 1.00 86.12 272 THR A C 1
ATOM 2206 O O . THR A 1 272 ? 13.411 9.592 -17.949 1.00 86.12 272 THR A O 1
ATOM 2209 N N . CYS A 1 273 ? 14.397 7.649 -17.428 1.00 73.56 273 CYS A N 1
ATOM 2210 C CA . CYS A 1 273 ? 15.071 7.493 -18.712 1.00 73.56 273 CYS A CA 1
ATOM 2211 C C . CYS A 1 273 ? 14.430 6.358 -19.512 1.00 73.56 273 CYS A C 1
ATOM 2213 O O . CYS A 1 273 ? 14.335 5.232 -19.023 1.00 73.56 273 CYS A O 1
ATOM 2215 N N . SER A 1 274 ? 13.989 6.659 -20.733 1.00 67.25 274 SER A N 1
ATOM 2216 C CA . SER A 1 274 ? 13.526 5.675 -21.714 1.00 67.25 274 SER A CA 1
ATOM 2217 C C . SER A 1 274 ? 14.540 5.647 -22.849 1.00 67.25 274 SER A C 1
ATOM 2219 O O . SER A 1 274 ? 14.609 6.590 -23.633 1.00 67.25 274 SER A O 1
ATOM 2221 N N . ILE A 1 275 ? 15.392 4.626 -22.880 1.00 66.56 275 ILE A N 1
ATOM 2222 C CA . ILE A 1 275 ? 16.493 4.548 -23.856 1.00 66.56 275 ILE A CA 1
ATOM 2223 C C . ILE A 1 275 ? 16.112 3.670 -25.044 1.00 66.56 275 ILE A C 1
ATOM 2225 O O . ILE A 1 275 ? 16.584 3.885 -26.155 1.00 66.56 275 ILE A O 1
ATOM 2229 N N . ASP A 1 276 ? 15.221 2.714 -24.821 1.00 70.81 276 ASP A N 1
ATOM 2230 C CA . ASP A 1 276 ? 14.835 1.675 -25.770 1.00 70.81 276 ASP A CA 1
ATOM 2231 C C . ASP A 1 276 ? 13.317 1.617 -26.008 1.00 70.81 276 ASP A C 1
ATOM 2233 O O . ASP A 1 276 ? 12.837 0.703 -26.670 1.00 70.81 276 ASP A O 1
ATOM 2237 N N . ASN A 1 277 ? 12.558 2.593 -25.491 1.00 79.75 277 ASN A N 1
ATOM 2238 C CA . ASN A 1 277 ? 11.091 2.579 -25.441 1.00 79.75 277 ASN A CA 1
ATOM 2239 C C . ASN A 1 277 ? 10.497 1.376 -24.687 1.00 79.75 277 ASN A C 1
ATOM 2241 O O . ASN A 1 277 ? 9.282 1.177 -24.736 1.00 79.75 277 ASN A O 1
ATOM 2245 N N . SER A 1 278 ? 11.311 0.602 -23.961 1.00 85.19 278 SER A N 1
ATOM 2246 C CA . SER A 1 278 ? 10.809 -0.511 -23.165 1.00 85.19 278 SER A CA 1
ATOM 2247 C C . SER A 1 278 ? 10.014 0.025 -21.973 1.00 85.19 278 SER A C 1
ATOM 2249 O O . SER A 1 278 ? 10.498 0.906 -21.240 1.00 85.19 278 SER A O 1
ATOM 2251 N N . PRO A 1 279 ? 8.797 -0.498 -21.734 1.00 91.50 279 PRO A N 1
ATOM 2252 C CA . PRO A 1 279 ? 7.994 -0.074 -20.599 1.00 91.50 279 PRO A CA 1
ATOM 2253 C C . PRO A 1 279 ? 8.716 -0.412 -19.291 1.00 91.50 279 PRO A C 1
ATOM 2255 O O . PRO A 1 279 ? 9.482 -1.372 -19.208 1.00 91.50 279 PRO A O 1
ATOM 2258 N N . LEU A 1 280 ? 8.464 0.367 -18.237 1.00 93.38 280 LEU A N 1
ATOM 2259 C CA . LEU A 1 280 ? 8.998 0.052 -16.909 1.00 93.38 280 LEU A CA 1
ATOM 2260 C C . LEU A 1 280 ? 8.444 -1.291 -16.417 1.00 93.38 280 LEU A C 1
ATOM 2262 O O . LEU A 1 280 ? 9.180 -2.181 -15.981 1.00 93.38 280 LEU A O 1
ATOM 2266 N N . THR A 1 281 ? 7.132 -1.447 -16.527 1.00 95.12 281 THR A N 1
ATOM 2267 C CA . THR A 1 281 ? 6.435 -2.667 -16.158 1.00 95.12 281 THR A CA 1
ATOM 2268 C C . THR A 1 281 ? 5.245 -2.886 -17.075 1.00 95.12 281 THR A C 1
ATOM 2270 O O . THR A 1 281 ? 4.747 -1.947 -17.694 1.00 95.12 281 THR A O 1
ATOM 2273 N N . ARG A 1 282 ? 4.836 -4.145 -17.183 1.00 95.25 282 ARG A N 1
ATOM 2274 C CA . ARG A 1 282 ? 3.627 -4.590 -17.868 1.00 95.25 282 ARG A CA 1
ATOM 2275 C C . ARG A 1 282 ? 2.941 -5.648 -17.012 1.00 95.25 282 ARG A C 1
ATOM 2277 O O . ARG A 1 282 ? 3.600 -6.315 -16.211 1.00 95.25 282 ARG A O 1
ATOM 2284 N N . VAL A 1 283 ? 1.646 -5.821 -17.229 1.00 96.44 283 VAL A N 1
ATOM 2285 C CA . VAL A 1 283 ? 0.873 -6.923 -16.654 1.00 96.44 283 VAL A CA 1
ATOM 2286 C C . VAL A 1 283 ? 0.925 -8.087 -17.642 1.00 96.44 283 VAL A C 1
ATOM 2288 O O . VAL A 1 283 ? 0.625 -7.902 -18.822 1.00 96.44 283 VAL A O 1
ATOM 2291 N N . ALA A 1 284 ? 1.388 -9.247 -17.187 1.00 96.00 284 ALA A N 1
ATOM 2292 C CA . ALA A 1 284 ? 1.403 -10.471 -17.973 1.00 96.00 284 ALA A CA 1
ATOM 2293 C C . ALA A 1 284 ? 0.002 -11.087 -18.046 1.00 96.00 284 ALA A C 1
ATOM 2295 O O . ALA A 1 284 ? -0.802 -10.955 -17.124 1.00 96.00 284 ALA A O 1
ATOM 2296 N N . THR A 1 285 ? -0.276 -11.771 -19.149 1.00 95.81 285 THR A N 1
ATOM 2297 C CA . THR A 1 285 ? -1.465 -12.620 -19.285 1.00 95.81 285 THR A CA 1
ATOM 2298 C C . THR A 1 285 ? -1.294 -13.926 -18.508 1.00 95.81 285 THR A C 1
ATOM 2300 O O . THR A 1 285 ? -0.170 -14.376 -18.288 1.00 95.81 285 THR A O 1
ATOM 2303 N N . ASP A 1 286 ? -2.395 -14.593 -18.160 1.00 93.50 286 ASP A N 1
ATOM 2304 C CA . ASP A 1 286 ? -2.359 -15.883 -17.448 1.00 93.50 286 ASP A CA 1
ATOM 2305 C C . ASP A 1 286 ? -1.522 -16.946 -18.185 1.00 93.50 286 ASP A C 1
ATOM 2307 O O . ASP A 1 286 ? -0.832 -17.765 -17.568 1.00 93.50 286 ASP A O 1
ATOM 2311 N N . GLN A 1 287 ? -1.545 -16.911 -19.523 1.00 93.94 287 GLN A N 1
ATOM 2312 C CA . GLN A 1 287 ? -0.723 -17.784 -20.355 1.00 93.94 287 GLN A CA 1
ATOM 2313 C C . GLN A 1 287 ? 0.770 -17.480 -20.167 1.00 93.94 287 GLN A C 1
ATOM 2315 O O . GLN A 1 287 ? 1.543 -18.388 -19.872 1.00 93.94 287 GLN A O 1
ATOM 2320 N N . GLU A 1 288 ? 1.166 -16.211 -20.277 1.00 93.44 288 GLU A N 1
ATOM 2321 C CA . GLU A 1 288 ? 2.557 -15.785 -20.086 1.00 93.44 288 GLU A CA 1
ATOM 2322 C C . GLU A 1 288 ? 3.067 -16.098 -18.671 1.00 93.44 288 GLU A C 1
ATOM 2324 O O . GLU A 1 288 ? 4.220 -16.493 -18.505 1.00 93.44 288 GLU A O 1
ATOM 2329 N N . VAL A 1 289 ? 2.220 -15.943 -17.647 1.00 92.44 289 VAL A N 1
ATOM 2330 C CA . VAL A 1 289 ? 2.549 -16.311 -16.259 1.00 92.44 289 VAL A CA 1
ATOM 2331 C C . VAL A 1 289 ? 2.852 -17.808 -16.167 1.00 92.44 289 VAL A C 1
ATOM 2333 O O . VAL A 1 289 ? 3.854 -18.205 -15.571 1.00 92.44 289 VAL A O 1
ATOM 2336 N N . THR A 1 290 ? 2.021 -18.644 -16.795 1.00 91.75 290 THR A N 1
ATOM 2337 C CA . THR A 1 290 ? 2.214 -20.102 -16.819 1.00 91.75 290 THR A CA 1
ATOM 2338 C C . THR A 1 290 ? 3.517 -20.484 -17.524 1.00 91.75 290 THR A C 1
ATOM 2340 O O . THR A 1 290 ? 4.286 -21.290 -16.997 1.00 91.75 290 THR A O 1
ATOM 2343 N N . GLU A 1 291 ? 3.794 -19.875 -18.679 1.00 90.31 291 GLU A N 1
ATOM 2344 C CA . GLU A 1 291 ? 5.020 -20.093 -19.457 1.00 90.31 291 GLU A CA 1
ATOM 2345 C C . GLU A 1 291 ? 6.273 -19.689 -18.660 1.00 90.31 291 GLU A C 1
ATOM 2347 O O . GLU A 1 291 ? 7.185 -20.500 -18.490 1.00 90.31 291 GLU A O 1
ATOM 2352 N N . MET A 1 292 ? 6.289 -18.487 -18.068 1.00 88.94 292 MET A N 1
ATOM 2353 C CA . MET A 1 292 ? 7.413 -18.007 -17.249 1.00 88.94 292 MET A CA 1
ATOM 2354 C C . MET A 1 292 ? 7.654 -18.877 -16.009 1.00 88.94 292 MET A C 1
ATOM 2356 O O . MET A 1 292 ? 8.804 -19.127 -15.636 1.00 88.94 292 MET A O 1
ATOM 2360 N N . ASN A 1 293 ? 6.589 -19.368 -15.372 1.00 86.25 293 ASN A N 1
ATOM 2361 C CA . ASN A 1 293 ? 6.711 -20.262 -14.223 1.00 86.25 293 ASN A CA 1
ATOM 2362 C C . ASN A 1 293 ? 7.305 -21.618 -14.628 1.00 86.25 293 ASN A C 1
ATOM 2364 O O . ASN A 1 293 ? 8.181 -22.123 -13.924 1.00 86.25 293 ASN A O 1
ATOM 2368 N N . MET A 1 294 ? 6.913 -22.175 -15.779 1.00 83.94 294 MET A N 1
ATOM 2369 C CA . MET A 1 294 ? 7.499 -23.414 -16.306 1.00 83.94 294 MET A CA 1
ATOM 2370 C C . MET A 1 294 ? 8.987 -23.263 -16.648 1.00 83.94 294 MET A C 1
ATOM 2372 O O . MET A 1 294 ? 9.787 -24.126 -16.281 1.00 83.94 294 MET A O 1
ATOM 2376 N N . GLU A 1 295 ? 9.377 -22.161 -17.292 1.00 79.50 295 GLU A N 1
ATOM 2377 C CA . GLU A 1 295 ? 10.782 -21.875 -17.616 1.00 79.50 295 GLU A CA 1
ATOM 2378 C C . GLU A 1 295 ? 11.638 -21.691 -16.355 1.00 79.50 295 GLU A C 1
ATOM 2380 O O . GLU A 1 295 ? 12.776 -22.160 -16.291 1.00 79.50 295 GLU A O 1
ATOM 2385 N N . SER A 1 296 ? 11.083 -21.063 -15.313 1.00 68.88 296 SER A N 1
ATOM 2386 C CA . SER A 1 296 ? 11.798 -20.818 -14.055 1.00 68.88 296 SER A CA 1
ATOM 2387 C C . SER A 1 296 ? 12.210 -22.095 -13.313 1.00 68.88 296 SER A C 1
ATOM 2389 O O . SER A 1 296 ? 13.217 -22.080 -12.608 1.00 68.88 296 SER A O 1
ATOM 2391 N N . VAL A 1 297 ? 11.470 -23.193 -13.505 1.00 65.75 297 VAL A N 1
ATOM 2392 C CA . VAL A 1 297 ? 11.750 -24.512 -12.909 1.00 65.75 297 VAL A CA 1
ATOM 2393 C C . VAL A 1 297 ? 12.852 -25.257 -13.675 1.00 65.75 297 VAL A C 1
ATOM 2395 O O . VAL A 1 297 ? 13.488 -26.148 -13.119 1.00 65.75 297 VAL A O 1
ATOM 2398 N N . GLN A 1 298 ? 13.105 -24.893 -14.937 1.00 60.69 298 GLN A N 1
ATOM 2399 C CA . GLN A 1 298 ? 14.078 -25.567 -15.806 1.00 60.69 298 GLN A CA 1
ATOM 2400 C C . GLN A 1 298 ? 15.461 -24.901 -15.836 1.00 60.69 298 GLN A C 1
ATOM 2402 O O . GLN A 1 298 ? 16.424 -25.514 -16.294 1.00 60.69 298 GLN A O 1
ATOM 2407 N N . LEU A 1 299 ? 15.582 -23.657 -15.370 1.00 57.88 299 LEU A N 1
ATOM 2408 C CA . LEU A 1 299 ? 16.843 -22.917 -15.370 1.00 57.88 299 LEU A CA 1
ATOM 2409 C C . LEU A 1 299 ? 17.672 -23.231 -14.116 1.00 57.88 299 LEU A C 1
ATOM 2411 O O . LEU A 1 299 ? 17.381 -22.724 -13.032 1.00 57.88 299 LEU A O 1
ATOM 2415 N N . ASP A 1 300 ? 18.758 -23.993 -14.287 1.00 60.38 300 ASP A N 1
ATOM 2416 C CA . ASP A 1 300 ? 19.880 -24.012 -13.338 1.00 60.38 300 ASP A CA 1
ATOM 2417 C C . ASP A 1 300 ? 20.289 -22.570 -13.020 1.00 60.38 300 ASP A C 1
ATOM 2419 O O . ASP A 1 300 ? 20.433 -21.764 -13.942 1.00 60.38 300 ASP A O 1
ATOM 2423 N N . ASN A 1 301 ? 20.444 -22.239 -11.729 1.00 60.97 301 ASN A N 1
ATOM 2424 C CA . ASN A 1 301 ? 20.650 -20.871 -11.237 1.00 60.97 301 ASN A CA 1
ATOM 2425 C C . ASN A 1 301 ? 21.657 -20.094 -12.106 1.00 60.97 301 ASN A C 1
ATOM 2427 O O . ASN A 1 301 ? 22.866 -20.320 -11.996 1.00 60.97 301 ASN A O 1
ATOM 2431 N N . PRO A 1 302 ? 21.183 -19.173 -12.963 1.00 69.94 302 PRO A N 1
ATOM 2432 C CA . PRO A 1 302 ? 22.051 -18.527 -13.923 1.00 69.94 302 PRO A CA 1
ATOM 2433 C C . PRO A 1 302 ? 23.076 -17.640 -13.215 1.00 69.94 302 PRO A C 1
ATOM 2435 O O . PRO A 1 302 ? 22.724 -16.766 -12.421 1.00 69.94 302 PRO A O 1
ATOM 2438 N N . ILE A 1 303 ? 24.350 -17.814 -13.553 1.00 74.25 303 ILE A N 1
ATOM 2439 C CA . ILE A 1 303 ? 25.433 -16.932 -13.130 1.00 74.25 303 ILE A CA 1
ATOM 2440 C C . ILE A 1 303 ? 25.402 -15.722 -14.064 1.00 74.25 303 ILE A C 1
ATOM 2442 O O . ILE A 1 303 ? 25.539 -15.853 -15.283 1.00 74.25 303 ILE A O 1
ATOM 2446 N N . SER A 1 304 ? 25.207 -14.527 -13.512 1.00 75.00 304 SER A N 1
ATOM 2447 C CA . SER A 1 304 ? 25.207 -13.279 -14.281 1.00 75.00 304 SER A CA 1
ATOM 2448 C C . SER A 1 304 ? 26.520 -12.523 -14.106 1.00 75.00 304 SER A C 1
ATOM 2450 O O . SER A 1 304 ? 26.939 -12.266 -12.977 1.00 75.00 304 SER A O 1
ATOM 2452 N N . CYS A 1 305 ? 27.129 -12.088 -15.208 1.00 73.00 305 CYS A N 1
ATOM 2453 C CA . CYS A 1 305 ? 28.265 -11.172 -15.162 1.00 73.00 305 CYS A CA 1
ATOM 2454 C C . CYS A 1 305 ? 27.765 -9.792 -14.712 1.00 73.00 305 CYS A C 1
ATOM 2456 O O . CYS A 1 305 ? 27.036 -9.134 -15.454 1.00 73.00 305 CYS A O 1
ATOM 2458 N N . ILE A 1 306 ? 28.132 -9.356 -13.500 1.00 66.19 306 ILE A N 1
ATOM 2459 C CA . ILE A 1 306 ? 27.683 -8.078 -12.915 1.00 66.19 306 ILE A CA 1
ATOM 2460 C C . ILE A 1 306 ? 28.035 -6.877 -13.810 1.00 66.19 306 ILE A C 1
ATOM 2462 O O . ILE A 1 306 ? 27.133 -6.080 -14.074 1.00 66.19 306 ILE A O 1
ATOM 2466 N N . PRO A 1 307 ? 29.270 -6.750 -14.345 1.00 66.00 307 PRO A N 1
ATOM 2467 C CA . PRO A 1 307 ? 29.584 -5.702 -15.315 1.00 66.00 307 PRO A CA 1
ATOM 2468 C C . PRO A 1 307 ? 28.588 -5.690 -16.483 1.00 66.00 307 PRO A C 1
ATOM 2470 O O . PRO A 1 307 ? 27.873 -4.715 -16.690 1.00 66.00 307 PRO A O 1
ATOM 2473 N N . CYS A 1 308 ? 28.436 -6.817 -17.175 1.00 67.00 308 CYS A N 1
ATOM 2474 C CA . CYS A 1 308 ? 27.537 -6.980 -18.318 1.00 67.00 308 CYS A CA 1
ATOM 2475 C C . CYS A 1 308 ? 26.055 -6.753 -17.991 1.00 67.00 308 CYS A C 1
ATOM 2477 O O . CYS A 1 308 ? 25.344 -6.110 -18.770 1.00 67.00 308 CYS A O 1
ATOM 2479 N N . LYS A 1 309 ? 25.592 -7.216 -16.824 1.00 63.69 309 LYS A N 1
ATOM 2480 C CA . LYS A 1 309 ? 24.254 -6.931 -16.289 1.00 63.69 309 LYS A CA 1
ATOM 2481 C C . LYS A 1 309 ? 24.032 -5.418 -16.189 1.00 63.69 309 LYS A C 1
ATOM 2483 O O . LYS A 1 309 ? 23.021 -4.923 -16.681 1.00 63.69 309 LYS A O 1
ATOM 2488 N N . ASN A 1 310 ? 25.007 -4.693 -15.649 1.00 53.84 310 ASN A N 1
ATOM 2489 C CA . ASN A 1 310 ? 24.943 -3.244 -15.464 1.00 53.84 310 ASN A CA 1
ATOM 2490 C C . ASN A 1 310 ? 25.116 -2.447 -16.774 1.00 53.84 310 ASN A C 1
ATOM 2492 O O . ASN A 1 310 ? 24.786 -1.266 -16.815 1.00 53.84 310 ASN A O 1
ATOM 2496 N N . TYR A 1 311 ? 25.576 -3.080 -17.860 1.00 55.91 311 TYR A N 1
ATOM 2497 C CA . TYR A 1 311 ? 25.723 -2.472 -19.193 1.00 55.91 311 TYR A CA 1
ATOM 2498 C C . TYR A 1 311 ? 24.518 -2.691 -20.125 1.00 55.91 311 TYR A C 1
ATOM 2500 O O . TYR A 1 311 ? 24.657 -2.543 -21.341 1.00 55.91 311 TYR A O 1
ATOM 2508 N N . ALA A 1 312 ? 23.365 -3.135 -19.602 1.00 50.31 312 ALA A N 1
ATOM 2509 C CA . ALA A 1 312 ? 22.213 -3.599 -20.398 1.00 50.31 312 ALA A CA 1
ATOM 2510 C C . ALA A 1 312 ? 22.565 -4.711 -21.418 1.00 50.31 312 ALA A C 1
ATOM 2512 O O . ALA A 1 312 ? 21.796 -5.036 -22.329 1.00 50.31 312 ALA A O 1
ATOM 2513 N N . ARG A 1 313 ? 23.735 -5.339 -21.246 1.00 53.09 313 ARG A N 1
ATOM 2514 C CA . ARG A 1 313 ? 24.283 -6.430 -22.051 1.00 53.09 313 ARG A CA 1
ATOM 2515 C C . ARG A 1 313 ? 24.492 -7.639 -21.162 1.00 53.09 313 ARG A C 1
ATOM 2517 O O . ARG A 1 313 ? 25.591 -8.161 -21.107 1.00 53.09 313 ARG A O 1
ATOM 2524 N N . 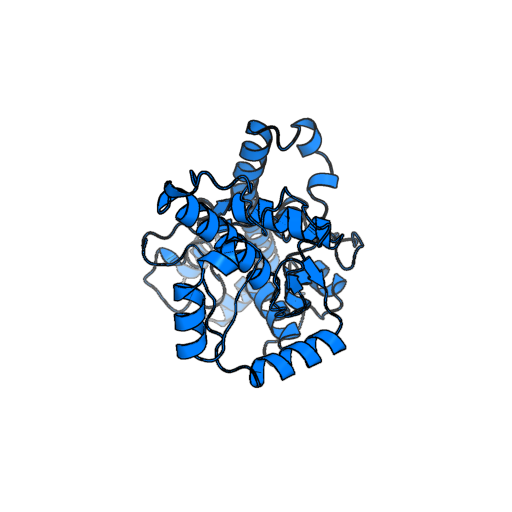MET A 1 314 ? 23.452 -8.054 -20.439 1.00 61.34 314 MET A N 1
ATOM 2525 C CA . MET A 1 314 ? 23.553 -9.163 -19.490 1.00 61.34 314 MET A CA 1
ATOM 2526 C C . MET A 1 314 ? 24.115 -10.403 -20.201 1.00 61.34 314 MET A C 1
ATOM 2528 O O . MET A 1 314 ? 23.463 -10.949 -21.094 1.00 61.34 314 MET A O 1
ATOM 2532 N N . TYR A 1 315 ? 25.329 -10.798 -19.816 1.00 64.62 315 TYR A N 1
ATOM 2533 C CA . TYR A 1 315 ? 25.877 -12.110 -20.115 1.00 64.62 315 TYR A CA 1
ATOM 2534 C C . TYR A 1 315 ? 25.496 -13.014 -18.954 1.00 64.62 315 TYR A C 1
ATOM 2536 O O . TYR A 1 315 ? 25.780 -12.708 -17.789 1.00 64.62 315 TYR A O 1
ATOM 2544 N N . VAL A 1 316 ? 24.798 -14.085 -19.297 1.00 68.75 316 VAL A N 1
ATOM 2545 C CA . VAL A 1 316 ? 24.306 -15.083 -18.365 1.00 68.75 316 VAL A CA 1
ATOM 2546 C C . VAL A 1 316 ? 24.858 -16.420 -18.817 1.00 68.75 316 VAL A C 1
ATOM 2548 O O . VAL A 1 316 ? 24.810 -16.733 -20.004 1.00 68.75 316 VAL A O 1
ATOM 2551 N N . SER A 1 317 ? 25.379 -17.190 -17.875 1.00 73.38 317 SER A N 1
ATOM 2552 C CA . SER A 1 317 ? 25.835 -18.551 -18.109 1.00 73.38 317 SER A CA 1
ATOM 2553 C C . SER A 1 317 ? 25.305 -19.444 -17.000 1.00 73.38 317 SER A C 1
ATOM 2555 O O . SER A 1 317 ? 25.295 -19.048 -15.841 1.00 73.38 317 SER A O 1
ATOM 2557 N N . THR A 1 318 ? 24.890 -20.658 -17.331 1.00 77.31 318 THR A N 1
ATOM 2558 C CA . THR A 1 318 ? 24.587 -21.699 -16.338 1.00 77.31 318 THR A CA 1
ATOM 2559 C C . THR A 1 318 ? 25.844 -22.478 -15.923 1.00 77.31 318 THR A C 1
ATOM 2561 O O . THR A 1 318 ? 25.797 -23.282 -15.001 1.00 77.31 318 THR A O 1
ATOM 2564 N N . ASN A 1 319 ? 26.988 -22.211 -16.569 1.00 80.94 319 ASN A N 1
ATOM 2565 C CA . ASN A 1 319 ? 28.286 -22.838 -16.309 1.00 80.94 319 ASN A CA 1
ATOM 2566 C C . ASN A 1 319 ? 29.333 -21.795 -15.854 1.00 80.94 319 ASN A C 1
ATOM 2568 O O . ASN A 1 319 ? 29.524 -20.774 -16.528 1.00 80.94 319 ASN A O 1
ATOM 2572 N N . MET A 1 320 ? 30.040 -22.074 -14.751 1.00 77.69 320 MET A N 1
ATOM 2573 C CA . MET A 1 320 ? 31.146 -21.251 -14.238 1.00 77.69 320 MET A CA 1
ATOM 2574 C C . MET A 1 320 ? 32.304 -21.114 -15.234 1.00 77.69 320 MET A C 1
ATOM 2576 O O . MET A 1 320 ? 32.787 -20.003 -15.421 1.00 77.69 320 MET A O 1
ATOM 2580 N N . GLU A 1 321 ? 32.692 -22.171 -15.950 1.00 82.50 321 GLU A N 1
ATOM 2581 C CA . GLU A 1 321 ? 33.808 -22.112 -16.915 1.00 82.50 321 GLU A CA 1
ATOM 2582 C C . GLU A 1 321 ? 33.514 -21.132 -18.063 1.00 82.50 321 GLU A C 1
ATOM 2584 O O . GLU A 1 321 ? 34.365 -20.356 -18.497 1.00 82.50 321 GLU A O 1
ATOM 2589 N N . ALA A 1 322 ? 32.266 -21.108 -18.536 1.00 76.00 322 ALA A N 1
ATOM 2590 C CA . ALA A 1 322 ? 31.829 -20.158 -19.555 1.00 76.00 322 ALA A CA 1
ATOM 2591 C C . ALA A 1 322 ? 31.684 -18.725 -19.006 1.00 76.00 322 ALA A C 1
ATOM 2593 O O . ALA A 1 322 ? 31.761 -17.769 -19.783 1.00 76.00 322 ALA A O 1
ATOM 2594 N N . MET A 1 323 ? 31.486 -18.551 -17.693 1.00 81.94 323 MET A N 1
ATOM 2595 C CA . MET A 1 323 ? 31.545 -17.240 -17.038 1.00 81.94 323 MET A CA 1
ATOM 2596 C C . MET A 1 323 ? 32.990 -16.750 -16.914 1.00 81.94 323 MET A C 1
ATOM 2598 O O . MET A 1 323 ? 33.267 -15.601 -17.244 1.00 81.94 323 MET A O 1
ATOM 2602 N N . GLU A 1 324 ? 33.917 -17.618 -16.516 1.00 73.88 324 GLU A N 1
ATOM 2603 C CA . GLU A 1 324 ? 35.346 -17.304 -16.435 1.00 73.88 324 GLU A CA 1
ATOM 2604 C C . GLU A 1 324 ? 35.903 -16.914 -17.807 1.00 73.88 324 GLU A C 1
ATOM 2606 O O . GLU A 1 324 ? 36.468 -15.832 -17.953 1.00 73.88 324 GLU A O 1
ATOM 2611 N N . CYS A 1 325 ? 35.622 -17.702 -18.850 1.00 75.38 325 CYS A N 1
ATOM 2612 C CA . CYS A 1 325 ? 36.050 -17.378 -20.214 1.00 75.38 325 CYS A CA 1
ATOM 2613 C C . CYS A 1 325 ? 35.458 -16.052 -20.725 1.00 75.38 325 CYS A C 1
ATOM 2615 O O . CYS A 1 325 ? 36.100 -15.320 -21.481 1.00 75.38 325 CYS A O 1
ATOM 2617 N N . HIS A 1 326 ? 34.229 -15.720 -20.321 1.00 79.38 326 HIS A N 1
ATOM 2618 C CA . HIS A 1 326 ? 33.633 -14.426 -20.633 1.00 79.38 326 HIS A CA 1
ATOM 2619 C C . HIS A 1 326 ? 34.352 -13.280 -19.913 1.00 79.38 326 HIS A C 1
ATOM 2621 O O . HIS A 1 326 ? 34.658 -12.279 -20.554 1.00 79.38 326 HIS A O 1
ATOM 2627 N N . LEU A 1 327 ? 34.654 -13.433 -18.620 1.00 72.81 327 LEU A N 1
ATOM 262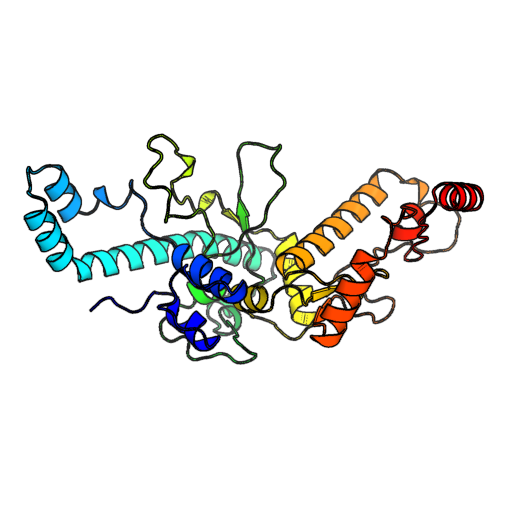8 C CA . LEU A 1 327 ? 35.357 -12.424 -17.823 1.00 72.81 327 LEU A CA 1
ATOM 2629 C C . LEU A 1 327 ? 36.809 -12.210 -18.277 1.00 72.81 327 LEU A C 1
ATOM 2631 O O . LEU A 1 327 ? 37.306 -11.096 -18.176 1.00 72.81 327 LEU A O 1
ATOM 2635 N N . GLU A 1 328 ? 37.473 -13.233 -18.818 1.00 73.75 328 GLU A N 1
ATOM 2636 C CA . GLU A 1 328 ? 38.812 -13.104 -19.417 1.00 73.75 328 GLU A CA 1
ATOM 2637 C C . GLU A 1 328 ? 38.817 -12.307 -20.732 1.00 73.75 328 GLU A C 1
ATOM 2639 O O . GLU A 1 328 ? 39.856 -11.789 -21.145 1.00 73.75 328 GLU A O 1
ATOM 2644 N N . ARG A 1 329 ? 37.669 -12.238 -21.418 1.00 69.88 329 ARG A N 1
ATOM 2645 C CA . ARG A 1 329 ? 37.519 -11.605 -22.739 1.00 69.88 329 ARG A CA 1
ATOM 2646 C C . ARG A 1 329 ? 36.794 -10.256 -22.707 1.00 69.88 329 ARG A C 1
ATOM 2648 O O . ARG A 1 329 ? 36.763 -9.593 -23.745 1.00 69.88 329 ARG A O 1
ATOM 2655 N N . ALA A 1 330 ? 36.161 -9.907 -21.588 1.00 61.19 330 ALA A N 1
ATOM 2656 C CA . ALA A 1 330 ? 35.353 -8.699 -21.398 1.00 61.19 330 ALA A CA 1
ATOM 2657 C C . ALA A 1 330 ? 36.195 -7.506 -20.925 1.00 61.19 330 ALA A C 1
ATOM 2659 O O . ALA A 1 330 ? 35.890 -6.379 -21.374 1.00 61.19 330 ALA A O 1
#

Radius of gyration: 24.18 Å; chains: 1; bounding box: 65×50×66 Å